Protein AF-0000000079722468 (afdb_homodimer)

Radius of gyration: 19.62 Å; Cα contacts (8 Å, |Δi|>4): 870; chains: 2; bounding box: 53×54×40 Å

Secondary structure (DSSP, 8-state):
----PPEEE--TTEEEEEETT-EEEEEESSSEEEEEEETTTTEEEEEEESBSS-SSSSHHHH-GGGBHHHHHHHHHHHHHHHT--TTS-EEEEEE---TTTTSS-HHHHTHHHHHHHHHHHHHHHHT--EEEEEE-SS--EEEEEETTT--EEEEETTEEEEE----/----PPEEE--TTEEEEEETT-EEEEEESSSEEEEEEETTTTEEEEEEESBSS-SSSSHHHH-GGGBHHHHHHHHHHHHHHHT--TTS-EEEEEE---TTTTSS-HHHHTHHHHHHHHHHHHHHHHT--EEEEEE-SS--EEEEEETTT--EEEEETTEEEEE----

Organism: NCBI:txid2484901

Nearest PDB structures (foldseek):
  2f9z-assembly2_D  TM=9.106E-01  e=3.507E-16  Thermotoga maritima MSB8
  6swy-assembly1_1  TM=5.172E-01  e=5.060E-01  Saccharomyces cerevisiae S288C
  8uxf-assembly1_A  TM=5.011E-01  e=2.183E+00  Homo sapiens
  7u9x-assembly1_A  TM=4.996E-01  e=2.960E+00  Homo sapiens
  7u9t-assembly1_D  TM=5.344E-01  e=2.785E+00  Homo sapiens

Structure (mmCIF, N/CA/C/O backbone):
data_AF-0000000079722468-model_v1
#
loop_
_entity.id
_entity.type
_entity.pdbx_description
1 polymer 'Probable chemoreceptor glutamine deamidase CheD'
#
loop_
_atom_site.group_PDB
_atom_site.id
_atom_site.type_symbol
_atom_site.label_atom_id
_atom_site.label_alt_id
_atom_site.label_comp_id
_atom_site.label_asym_id
_atom_site.label_entity_id
_atom_site.label_seq_id
_atom_site.pdbx_PDB_ins_code
_atom_site.Cartn_x
_atom_site.Cartn_y
_atom_site.Cartn_z
_atom_site.occupancy
_atom_site.B_iso_or_equiv
_atom_site.auth_seq_id
_atom_site.auth_comp_id
_atom_site.auth_asym_id
_atom_site.auth_atom_id
_atom_site.pdbx_PDB_model_num
ATOM 1 N N . MET A 1 1 ? -30.031 6.25 14.195 1 36.34 1 MET A N 1
ATOM 2 C CA . MET A 1 1 ? -29.656 5.633 12.93 1 36.34 1 MET A CA 1
ATOM 3 C C . MET A 1 1 ? -28.203 5.148 12.969 1 36.34 1 MET A C 1
ATOM 5 O O . MET A 1 1 ? -27.297 5.914 13.289 1 36.34 1 MET A O 1
ATOM 9 N N . LEU A 1 2 ? -27.922 3.934 13.172 1 43.69 2 LEU A N 1
ATOM 10 C CA . LEU A 1 2 ? -26.609 3.355 13.391 1 43.69 2 LEU A CA 1
ATOM 11 C C . LEU A 1 2 ? -25.641 3.791 12.297 1 43.69 2 LEU A C 1
ATOM 13 O O . LEU A 1 2 ? -25.844 3.498 11.117 1 43.69 2 LEU A O 1
ATOM 17 N N . VAL A 1 3 ? -25.188 4.977 12.352 1 54.69 3 VAL A N 1
ATOM 18 C CA . VAL A 1 3 ? -24.344 5.582 11.32 1 54.69 3 VAL A CA 1
ATOM 19 C C . VAL A 1 3 ? -23.281 4.59 10.875 1 54.69 3 VAL A C 1
ATOM 21 O O . VAL A 1 3 ? -22.547 4.047 11.703 1 54.69 3 VAL A O 1
ATOM 24 N N . LYS A 1 4 ? -23.438 3.984 9.727 1 70.25 4 LYS A N 1
ATOM 25 C CA . LYS A 1 4 ? -22.547 2.973 9.156 1 70.25 4 LYS A CA 1
ATOM 26 C C . LYS A 1 4 ? -21.172 3.553 8.844 1 70.25 4 LYS A C 1
ATOM 28 O O . LYS A 1 4 ? -21.062 4.633 8.258 1 70.25 4 LYS A O 1
ATOM 33 N N . SER A 1 5 ? -20.188 3.102 9.555 1 83.19 5 SER A N 1
ATOM 34 C CA . SER A 1 5 ? -18.797 3.471 9.297 1 83.19 5 SER A CA 1
ATOM 35 C C . SER A 1 5 ? -18.391 3.152 7.859 1 83.19 5 SER A C 1
ATOM 37 O O . SER A 1 5 ? -18.766 2.104 7.324 1 83.19 5 SER A O 1
ATOM 39 N N . LYS A 1 6 ? -17.891 4.184 7.156 1 90.25 6 LYS A N 1
ATOM 40 C CA . LYS A 1 6 ? -17.375 4.043 5.797 1 90.25 6 LYS A CA 1
ATOM 41 C C . LYS A 1 6 ? -15.852 3.967 5.793 1 90.25 6 LYS A C 1
ATOM 43 O O . LYS A 1 6 ? -15.18 4.805 6.402 1 90.25 6 LYS A O 1
ATOM 48 N N . ILE A 1 7 ? -15.336 2.9 5.176 1 90.25 7 ILE A N 1
ATOM 49 C CA . ILE A 1 7 ? -13.891 2.785 5.047 1 90.25 7 ILE A CA 1
ATOM 50 C C . ILE A 1 7 ? -13.43 3.5 3.777 1 90.25 7 ILE A C 1
ATOM 52 O O . ILE A 1 7 ? -13.914 3.209 2.684 1 90.25 7 ILE A O 1
ATOM 56 N N . ILE A 1 8 ? -12.562 4.43 3.939 1 92.62 8 ILE A N 1
ATOM 57 C CA . ILE A 1 8 ? -11.961 5.191 2.85 1 92.62 8 ILE A CA 1
ATOM 58 C C . ILE A 1 8 ? -10.492 4.809 2.701 1 92.62 8 ILE A C 1
ATOM 60 O O . ILE A 1 8 ? -9.68 5.102 3.576 1 92.62 8 ILE A O 1
ATOM 64 N N . ASN A 1 9 ? -10.148 4.234 1.582 1 90 9 ASN A N 1
ATOM 65 C CA . ASN A 1 9 ? -8.766 3.859 1.331 1 90 9 ASN A CA 1
ATOM 66 C C . ASN A 1 9 ? -7.973 5.016 0.722 1 90 9 ASN A C 1
ATOM 68 O O . ASN A 1 9 ? -8.438 5.656 -0.225 1 90 9 ASN A O 1
ATOM 72 N N . VAL A 1 10 ? -6.898 5.23 1.301 1 94.12 10 VAL A N 1
ATOM 73 C CA . VAL A 1 10 ? -5.996 6.254 0.792 1 94.12 10 VAL A CA 1
ATOM 74 C C . VAL A 1 10 ? -4.832 5.598 0.052 1 94.12 10 VAL A C 1
ATOM 76 O O . VAL A 1 10 ? -3.955 4.992 0.673 1 94.12 10 VAL A O 1
ATOM 79 N N . GLY A 1 11 ? -4.797 5.801 -1.26 1 90.62 11 GLY A N 1
ATOM 80 C CA . GLY A 1 11 ? -3.76 5.188 -2.072 1 90.62 11 GLY A CA 1
ATOM 81 C C . GLY A 1 11 ? -2.471 5.988 -2.092 1 90.62 11 GLY A C 1
ATOM 82 O O . GLY A 1 11 ? -2.375 7.039 -1.453 1 90.62 11 GLY A O 1
ATOM 83 N N . ILE A 1 12 ? -1.552 5.43 -2.799 1 91.12 12 ILE A N 1
ATOM 84 C CA . ILE A 1 12 ? -0.276 6.113 -2.969 1 91.12 12 ILE A CA 1
ATOM 85 C C . ILE A 1 12 ? -0.496 7.445 -3.688 1 91.12 12 ILE A C 1
ATOM 87 O O . ILE A 1 12 ? -1.266 7.52 -4.648 1 91.12 12 ILE A O 1
ATOM 91 N N . ALA A 1 13 ? 0.177 8.469 -3.193 1 93.25 13 ALA A N 1
ATOM 92 C CA . ALA A 1 13 ? 0.07 9.797 -3.803 1 93.25 13 ALA A CA 1
ATOM 93 C C . ALA A 1 13 ? -1.367 10.305 -3.756 1 93.25 13 ALA A C 1
ATOM 95 O O . ALA A 1 13 ? -1.888 10.805 -4.754 1 93.25 13 ALA A O 1
ATOM 96 N N . ASP A 1 14 ? -1.952 10.164 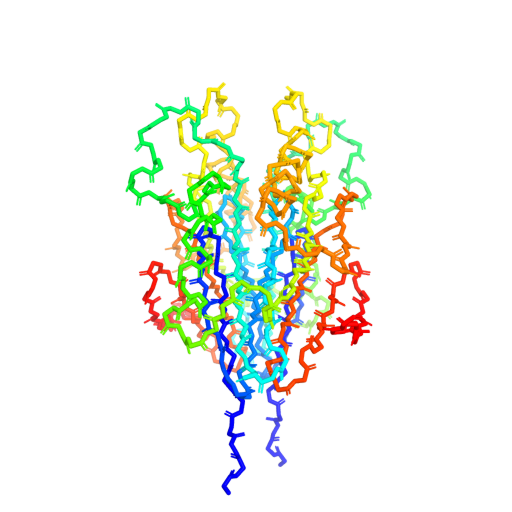-2.58 1 94.56 14 ASP A N 1
ATOM 97 C CA . ASP A 1 14 ? -3.365 10.484 -2.404 1 94.56 14 ASP A CA 1
ATOM 98 C C . ASP A 1 14 ? -3.609 11.172 -1.06 1 94.56 14 ASP A C 1
ATOM 100 O O . ASP A 1 14 ? -2.805 11.039 -0.135 1 94.56 14 ASP A O 1
ATOM 104 N N . ILE A 1 15 ? -4.605 11.984 -1.022 1 97.81 15 ILE A N 1
ATOM 105 C CA . ILE A 1 15 ? -5.102 12.578 0.213 1 97.81 15 ILE A CA 1
ATOM 106 C C . ILE A 1 15 ? -6.609 12.375 0.317 1 97.81 15 ILE A C 1
ATOM 108 O O . ILE A 1 15 ? -7.344 12.617 -0.646 1 97.81 15 ILE A O 1
ATOM 112 N N . LYS A 1 16 ? -7.027 11.93 1.498 1 97.56 16 LYS A N 1
ATOM 113 C CA . LYS A 1 16 ? -8.461 11.828 1.743 1 97.56 16 LYS A CA 1
ATOM 114 C C . LYS A 1 16 ? -8.836 12.43 3.098 1 97.56 16 LYS A C 1
ATOM 116 O O . LYS A 1 16 ? -8.047 12.375 4.043 1 97.56 16 LYS A O 1
ATOM 121 N N . VAL A 1 17 ? -10.047 12.93 3.084 1 98.56 17 VAL A N 1
ATOM 122 C CA . VAL A 1 17 ? -10.617 13.492 4.309 1 98.56 17 VAL A CA 1
ATOM 123 C C . VAL A 1 17 ? -11.789 12.625 4.773 1 98.56 17 VAL A C 1
ATOM 125 O O . VAL A 1 17 ? -12.531 12.086 3.951 1 98.56 17 VAL A O 1
ATOM 128 N N . GLY A 1 18 ? -11.852 12.438 6.094 1 98.25 18 GLY A N 1
ATOM 129 C CA . GLY A 1 18 ? -12.977 11.75 6.711 1 98.25 18 GLY A CA 1
ATOM 130 C C . GLY A 1 18 ? -13.602 12.539 7.848 1 98.25 18 GLY A C 1
ATOM 131 O O . GLY A 1 18 ? -12.977 13.453 8.391 1 98.25 18 GLY A O 1
ATOM 132 N N . LYS A 1 19 ? -14.867 12.172 8.148 1 97.25 19 LYS A N 1
ATOM 133 C CA . LYS A 1 19 ? -15.602 12.844 9.211 1 97.25 19 LYS A CA 1
ATOM 134 C C . LYS A 1 19 ? -16.531 11.875 9.945 1 97.25 19 LYS A C 1
ATOM 136 O O . LYS A 1 19 ? -16.891 10.828 9.406 1 97.25 19 LYS A O 1
ATOM 141 N N . GLY A 1 20 ? -16.844 12.242 11.086 1 95.56 20 GLY A N 1
ATOM 142 C CA . GLY A 1 20 ? -17.828 11.469 11.836 1 95.56 20 GLY A CA 1
ATOM 143 C C . GLY A 1 20 ? -17.359 10.07 12.172 1 95.56 20 GLY A C 1
ATOM 144 O O . GLY A 1 20 ? -16.469 9.898 13.008 1 95.56 20 GLY A O 1
ATOM 145 N N . THR A 1 21 ? -17.922 9.094 11.469 1 96.69 21 THR A N 1
ATOM 146 C CA . THR A 1 21 ? -17.609 7.715 11.82 1 96.69 21 THR A CA 1
ATOM 147 C C . THR A 1 21 ? -16.797 7.047 10.719 1 96.69 21 THR A C 1
ATOM 149 O O . THR A 1 21 ? -16.656 5.82 10.695 1 96.69 21 THR A O 1
ATOM 152 N N . ASP A 1 22 ? -16.172 7.871 9.875 1 97.69 22 ASP A N 1
ATOM 153 C CA . ASP A 1 22 ? -15.367 7.332 8.773 1 97.69 22 ASP A CA 1
ATOM 154 C C . ASP A 1 22 ? -14.086 6.68 9.297 1 97.69 22 ASP A C 1
ATOM 156 O O . ASP A 1 22 ? -13.633 6.992 10.398 1 97.69 22 ASP A O 1
ATOM 160 N N . ILE A 1 23 ? -13.602 5.742 8.547 1 97.12 23 ILE A N 1
ATOM 161 C CA . ILE A 1 23 ? -12.297 5.129 8.773 1 97.12 23 ILE A CA 1
ATOM 162 C C . ILE A 1 23 ? -11.406 5.348 7.562 1 97.12 23 ILE A C 1
ATOM 164 O O . ILE A 1 23 ? -11.734 4.918 6.453 1 97.12 23 ILE A O 1
ATOM 168 N N . LEU A 1 24 ? -10.312 6.09 7.723 1 97.38 24 LEU A N 1
ATOM 169 C CA . LEU A 1 24 ? -9.32 6.266 6.664 1 97.38 24 LEU A CA 1
ATOM 170 C C . LEU A 1 24 ? -8.172 5.27 6.828 1 97.38 24 LEU A C 1
ATOM 172 O O . LEU A 1 24 ? -7.602 5.148 7.914 1 97.38 24 LEU A O 1
ATOM 176 N N . ARG A 1 25 ? -7.836 4.605 5.73 1 95.06 25 ARG A N 1
ATOM 177 C CA . ARG A 1 25 ? -6.84 3.545 5.828 1 95.06 25 ARG A CA 1
ATOM 178 C C . ARG A 1 25 ? -5.801 3.664 4.715 1 95.06 25 ARG A C 1
ATOM 180 O O . ARG A 1 25 ? -6.145 3.969 3.572 1 95.06 25 ARG A O 1
ATOM 187 N N . THR A 1 26 ? -4.516 3.387 5.043 1 94.75 26 THR A N 1
ATOM 188 C CA . THR A 1 26 ? -3.451 3.324 4.047 1 94.75 26 THR A CA 1
ATOM 189 C C . THR A 1 26 ? -2.385 2.312 4.457 1 94.75 26 THR A C 1
ATOM 191 O O . THR A 1 26 ? -2.238 2 5.641 1 94.75 26 THR A O 1
ATOM 194 N N . THR A 1 27 ? -1.728 1.792 3.473 1 92.19 27 THR A N 1
ATOM 195 C CA . THR A 1 27 ? -0.62 0.867 3.682 1 92.19 27 THR A CA 1
ATOM 196 C C . THR A 1 27 ? 0.699 1.492 3.236 1 92.19 27 THR A C 1
ATOM 198 O O . THR A 1 27 ? 0.787 2.057 2.145 1 92.19 27 THR A O 1
ATOM 201 N N . LEU A 1 28 ? 1.672 1.281 4.133 1 93.56 28 LEU A N 1
ATOM 202 C CA . LEU A 1 28 ? 2.926 2 3.945 1 93.56 28 LEU A CA 1
ATOM 203 C C . LEU A 1 28 ? 4.113 1.044 3.986 1 93.56 28 LEU A C 1
ATOM 205 O O . LEU A 1 28 ? 4.125 0.098 4.777 1 93.56 28 LEU A O 1
ATOM 209 N N . GLY A 1 29 ? 5.117 1.336 3.129 1 90.75 29 GLY A N 1
ATOM 210 C CA . GLY A 1 29 ? 6.488 0.859 3.219 1 90.75 29 GLY A CA 1
ATOM 211 C C . GLY A 1 29 ? 7.492 1.971 3.461 1 90.75 29 GLY A C 1
ATOM 212 O O . GLY A 1 29 ? 7.473 2.613 4.512 1 90.75 29 GLY A O 1
ATOM 213 N N . SER A 1 30 ? 8.203 2.334 2.361 1 89.19 30 SER A N 1
ATOM 214 C CA . SER A 1 30 ? 9.148 3.439 2.449 1 89.19 30 SER A CA 1
ATOM 215 C C . SER A 1 30 ? 8.438 4.785 2.369 1 89.19 30 SER A C 1
ATOM 217 O O . SER A 1 30 ? 9.008 5.82 2.715 1 89.19 30 SER A O 1
ATOM 219 N N . CYS A 1 31 ? 7.246 4.758 1.948 1 93.56 31 CYS A N 1
ATOM 220 C CA . CYS A 1 31 ? 6.43 5.969 1.896 1 93.56 31 CYS A CA 1
ATOM 221 C C . CYS A 1 31 ? 6.008 6.402 3.295 1 93.56 31 CYS A C 1
ATOM 223 O O . CYS A 1 31 ? 6.219 5.672 4.266 1 93.56 31 CYS A O 1
ATOM 225 N N . ILE A 1 32 ? 5.43 7.621 3.355 1 97.62 32 ILE A N 1
ATOM 226 C CA . ILE A 1 32 ? 5.004 8.148 4.645 1 97.62 32 ILE A CA 1
ATOM 227 C C . ILE A 1 32 ? 3.504 8.438 4.613 1 97.62 32 ILE A C 1
ATOM 229 O O . ILE A 1 32 ? 2.996 9.008 3.645 1 97.62 32 ILE A O 1
ATOM 233 N N . GLY A 1 33 ? 2.814 8.031 5.676 1 98.31 33 GLY A N 1
ATOM 234 C CA . GLY A 1 33 ? 1.448 8.438 5.957 1 98.31 33 GLY A CA 1
ATOM 235 C C . GLY A 1 33 ? 1.356 9.516 7.02 1 98.31 33 GLY A C 1
ATOM 236 O O . GLY A 1 33 ? 1.854 9.344 8.133 1 98.31 33 GLY A O 1
ATOM 237 N N . ILE A 1 34 ? 0.776 10.633 6.637 1 98.81 34 ILE A N 1
ATOM 238 C CA . ILE A 1 34 ? 0.552 11.742 7.559 1 98.81 34 ILE A CA 1
ATOM 239 C C . ILE A 1 34 ? -0.925 11.805 7.938 1 98.81 34 ILE A C 1
ATOM 241 O O . ILE A 1 34 ? -1.795 11.867 7.062 1 98.81 34 ILE A O 1
ATOM 245 N N . VAL A 1 35 ? -1.174 11.797 9.234 1 98.75 35 VAL A N 1
ATOM 246 C CA . VAL A 1 35 ? -2.543 11.828 9.734 1 98.75 35 VAL A CA 1
ATOM 247 C C . VAL A 1 35 ? -2.793 13.125 10.492 1 98.75 35 VAL A C 1
ATOM 249 O O . VAL A 1 35 ? -2.111 13.414 11.484 1 98.75 35 VAL A O 1
ATOM 252 N N . LEU A 1 36 ? -3.676 13.891 10.016 1 98.75 36 LEU A N 1
ATOM 253 C CA . LEU A 1 36 ? -4.191 15.016 10.797 1 98.75 36 LEU A CA 1
ATOM 254 C C . LEU A 1 36 ? -5.559 14.68 11.391 1 98.75 36 LEU A C 1
ATOM 256 O O . LEU A 1 36 ? -6.383 14.039 10.734 1 98.75 36 LEU A O 1
ATOM 260 N N . TYR A 1 37 ? -5.777 15.125 12.672 1 98.69 37 TYR A N 1
ATOM 261 C CA . TYR A 1 37 ? -7.055 14.82 13.297 1 98.69 37 TYR A CA 1
ATOM 262 C C . TYR A 1 37 ? -7.488 15.945 14.227 1 98.69 37 TYR A C 1
ATOM 264 O O . TYR A 1 37 ? -6.715 16.391 15.078 1 98.69 37 TYR A O 1
ATOM 272 N N . ASP A 1 38 ? -8.664 16.438 13.977 1 98.31 38 ASP A N 1
ATOM 273 C CA . ASP A 1 38 ? -9.375 17.391 14.82 1 98.31 38 ASP A CA 1
ATOM 274 C C . ASP A 1 38 ? -10.398 16.703 15.711 1 98.31 38 ASP A C 1
ATOM 276 O O . ASP A 1 38 ? -11.469 16.297 15.242 1 98.31 38 ASP A O 1
ATOM 280 N N . PRO A 1 39 ? -10.117 16.562 16.984 1 97.19 39 PRO A N 1
ATOM 281 C CA . PRO A 1 39 ? -11 15.781 17.844 1 97.19 39 PRO A CA 1
ATOM 282 C C . PRO A 1 39 ? -12.336 16.469 18.094 1 97.19 39 PRO A C 1
ATOM 284 O O . PRO A 1 39 ? -13.336 15.797 18.391 1 97.19 39 PRO A O 1
ATOM 287 N N . GLU A 1 40 ? -12.352 17.734 18.062 1 96.69 40 GLU A N 1
ATOM 288 C CA . GLU A 1 40 ? -13.594 18.453 18.344 1 96.69 40 GLU A CA 1
ATOM 289 C C . GLU A 1 40 ? -14.602 18.297 17.219 1 96.69 40 GLU A C 1
ATOM 291 O O . GLU A 1 40 ? -15.781 18.016 17.469 1 96.69 40 GLU A O 1
ATOM 296 N N . GLN A 1 41 ? -14.156 18.375 16.016 1 97.25 41 GLN A N 1
ATOM 297 C CA . GLN A 1 41 ? -15.055 18.297 14.867 1 97.25 41 GLN A CA 1
ATOM 298 C C . GLN A 1 41 ? -15.109 16.891 14.305 1 97.25 41 GLN A C 1
ATOM 300 O O . GLN A 1 41 ? -15.898 16.594 13.406 1 97.25 41 GLN A O 1
ATOM 305 N N . LYS A 1 42 ? -14.273 16.078 14.812 1 97.56 42 LYS A N 1
ATOM 306 C CA . LYS A 1 42 ? -14.172 14.703 14.344 1 97.56 42 LYS A CA 1
ATOM 307 C C . LYS A 1 42 ? -13.883 14.648 12.844 1 97.56 42 LYS A C 1
ATOM 309 O O . LYS A 1 42 ? -14.531 13.914 12.102 1 97.56 42 LYS A O 1
ATOM 314 N N . ILE A 1 43 ? -12.922 15.5 12.469 1 98.25 43 ILE A N 1
ATOM 315 C CA . ILE A 1 43 ? -12.43 15.555 11.094 1 98.25 43 ILE A CA 1
ATOM 316 C C . ILE A 1 43 ? -10.992 15.039 11.039 1 98.25 43 ILE A C 1
ATOM 318 O O . ILE A 1 43 ? -10.156 15.414 11.867 1 98.25 43 ILE A O 1
ATOM 322 N N . GLY A 1 44 ? -10.734 14.133 10.156 1 98.44 44 GLY A N 1
ATOM 323 C CA . GLY A 1 44 ? -9.391 13.617 9.945 1 98.44 44 GLY A CA 1
ATOM 324 C C . GLY A 1 44 ? -9.008 13.531 8.484 1 98.44 44 GLY A C 1
ATOM 325 O O . GLY A 1 44 ? -9.875 13.492 7.605 1 98.44 44 GLY A O 1
ATOM 326 N N . ALA A 1 45 ? -7.742 13.508 8.227 1 98.81 45 ALA A N 1
ATOM 327 C CA . ALA A 1 45 ? -7.207 13.344 6.875 1 98.81 45 ALA A CA 1
ATOM 328 C C . ALA A 1 45 ? -5.91 12.539 6.887 1 98.81 45 ALA A C 1
ATOM 330 O O . ALA A 1 45 ? -5.145 12.602 7.852 1 98.81 45 ALA A O 1
ATOM 331 N N . ILE A 1 46 ? -5.762 11.781 5.852 1 98.69 46 ILE A N 1
ATOM 332 C CA . ILE A 1 46 ? -4.504 11.07 5.648 1 98.69 46 ILE A CA 1
ATOM 333 C C . ILE A 1 46 ? -3.9 11.469 4.305 1 98.69 46 ILE A C 1
ATOM 335 O O . ILE A 1 46 ? -4.609 11.562 3.301 1 98.69 46 ILE A O 1
ATOM 339 N N . SER A 1 47 ? -2.635 11.789 4.34 1 98.75 47 SER A N 1
ATOM 340 C CA . SER A 1 47 ? -1.826 11.938 3.135 1 98.75 47 SER A CA 1
ATOM 341 C C . SER A 1 47 ? -0.798 10.82 3.014 1 98.75 47 SER A C 1
ATOM 343 O O . SER A 1 47 ? -0.126 10.477 3.99 1 98.75 47 SER A O 1
ATOM 345 N N . HIS A 1 48 ? -0.751 10.234 1.84 1 97.38 48 HIS A N 1
ATOM 346 C CA . HIS A 1 48 ? 0.268 9.234 1.522 1 97.38 48 HIS A CA 1
ATOM 347 C C . HIS A 1 48 ? 1.287 9.789 0.532 1 97.38 48 HIS A C 1
ATOM 349 O O . HIS A 1 48 ? 1.042 9.805 -0.676 1 97.38 48 HIS A O 1
ATOM 355 N N . ILE A 1 49 ? 2.463 10.156 1.024 1 96.69 49 ILE A N 1
ATOM 356 C CA . ILE A 1 49 ? 3.457 10.742 0.136 1 96.69 49 ILE A CA 1
ATOM 357 C C . ILE A 1 49 ? 4.535 9.711 -0.189 1 96.69 49 ILE A C 1
ATOM 359 O O . ILE A 1 49 ? 4.828 8.836 0.624 1 96.69 49 ILE A O 1
ATOM 363 N N . MET A 1 50 ? 5.121 9.891 -1.335 1 92.25 50 MET A N 1
ATOM 364 C CA . MET A 1 50 ? 6.121 8.938 -1.812 1 92.25 50 MET A CA 1
ATOM 365 C C . MET A 1 50 ? 7.523 9.523 -1.698 1 92.25 50 MET A C 1
ATOM 367 O O . MET A 1 50 ? 8.461 8.828 -1.295 1 92.25 50 MET A O 1
ATOM 371 N N . LEU A 1 51 ? 7.598 10.812 -2.043 1 92.38 51 LEU A N 1
ATOM 372 C CA . LEU A 1 51 ? 8.898 11.477 -2.035 1 92.38 51 LEU A CA 1
ATOM 373 C C . LEU A 1 51 ? 8.797 12.852 -1.38 1 92.38 51 LEU A C 1
ATOM 375 O O . LEU A 1 51 ? 7.746 13.492 -1.436 1 92.38 51 LEU A O 1
ATOM 379 N N . ALA A 1 52 ? 9.953 13.266 -0.895 1 94.12 52 ALA A N 1
ATOM 380 C CA . ALA A 1 52 ? 9.992 14.578 -0.261 1 94.12 52 ALA A CA 1
ATOM 381 C C . ALA A 1 52 ? 9.773 15.688 -1.285 1 94.12 52 ALA A C 1
ATOM 383 O O . ALA A 1 52 ? 8.898 16.531 -1.113 1 94.12 52 ALA A O 1
ATOM 384 N N . LYS A 1 53 ? 10.602 15.555 -2.334 1 92.19 53 LYS A N 1
ATOM 385 C CA . LYS A 1 53 ? 10.578 16.578 -3.373 1 92.19 53 LYS A CA 1
ATOM 386 C C . LYS A 1 53 ? 10.594 15.953 -4.766 1 92.19 53 LYS A C 1
ATOM 388 O O . LYS A 1 53 ? 11.109 14.852 -4.945 1 92.19 53 LYS A O 1
ATOM 393 N N . ASP A 1 54 ? 9.961 16.734 -5.672 1 88.94 54 ASP A N 1
ATOM 394 C CA . ASP A 1 54 ? 10.055 16.359 -7.082 1 88.94 54 ASP A CA 1
ATOM 395 C C . ASP A 1 54 ? 11.438 16.688 -7.645 1 88.94 54 ASP A C 1
ATOM 397 O O . ASP A 1 54 ? 11.773 17.859 -7.832 1 88.94 54 ASP A O 1
ATOM 401 N N . PRO A 1 55 ? 12.141 15.672 -7.977 1 83.31 55 PRO A N 1
ATOM 402 C CA . PRO A 1 55 ? 13.492 15.969 -8.469 1 83.31 55 PRO A CA 1
ATOM 403 C C . PRO A 1 55 ? 13.484 16.688 -9.82 1 83.31 55 PRO A C 1
ATOM 405 O O . PRO A 1 55 ? 14.445 17.359 -10.164 1 83.31 55 PRO A O 1
ATOM 408 N N . THR A 1 56 ? 12.453 16.531 -10.578 1 82.69 56 THR A N 1
ATOM 409 C CA . THR A 1 56 ? 12.383 17.125 -11.914 1 82.69 56 THR A CA 1
ATOM 410 C C . THR A 1 56 ? 11.734 18.5 -11.867 1 82.69 56 THR A C 1
ATOM 412 O O . THR A 1 56 ? 11.898 19.297 -12.789 1 82.69 56 THR A O 1
ATOM 415 N N . GLY A 1 57 ? 10.969 18.688 -10.906 1 83.75 57 GLY A N 1
ATOM 416 C CA . GLY A 1 57 ? 10.203 19.922 -10.789 1 83.75 57 GLY A CA 1
ATOM 417 C C . GLY A 1 57 ? 8.992 19.953 -11.711 1 83.75 57 GLY A C 1
ATOM 418 O O . GLY A 1 57 ? 8.234 20.922 -11.711 1 83.75 57 GLY A O 1
ATOM 419 N N . LYS A 1 58 ? 8.797 18.984 -12.484 1 84.69 58 LYS A N 1
ATOM 420 C CA . LYS A 1 58 ? 7.719 18.953 -13.461 1 84.69 58 LYS A CA 1
ATOM 421 C C . LYS A 1 58 ? 6.625 17.984 -13.055 1 84.69 58 LYS A C 1
ATOM 423 O O . LYS A 1 58 ? 5.438 18.25 -13.25 1 84.69 58 LYS A O 1
ATOM 428 N N . ASP A 1 59 ? 6.922 16.922 -12.375 1 84.12 59 ASP A N 1
ATOM 429 C CA . ASP A 1 59 ? 5.98 15.867 -12.031 1 84.12 59 ASP A CA 1
ATOM 430 C C . ASP A 1 59 ? 5.004 16.328 -10.953 1 84.12 59 ASP A C 1
ATOM 432 O O . ASP A 1 59 ? 3.855 15.883 -10.914 1 84.12 59 ASP A O 1
ATOM 436 N N . SER A 1 60 ? 5.441 17.266 -10.133 1 88.62 60 SER A N 1
ATOM 437 C CA . SER A 1 60 ? 4.621 17.703 -9.008 1 88.62 60 SER A CA 1
ATOM 438 C C . SER A 1 60 ? 3.414 18.5 -9.492 1 88.62 60 SER A C 1
ATOM 440 O O . SER A 1 60 ? 2.416 18.625 -8.773 1 88.62 60 SER A O 1
ATOM 442 N N . GLN A 1 61 ? 3.457 19.047 -10.688 1 88.81 61 GLN A N 1
ATOM 443 C CA . GLN A 1 61 ? 2.318 19.766 -11.25 1 88.81 61 GLN A CA 1
ATOM 444 C C . GLN A 1 61 ? 1.182 18.812 -11.594 1 88.81 61 GLN A C 1
ATOM 446 O O . GLN A 1 61 ? 0.008 19.125 -11.398 1 88.81 61 GLN A O 1
ATOM 451 N N . LYS A 1 62 ? 1.6 17.672 -12.047 1 87 62 LYS A N 1
ATOM 452 C CA . LYS A 1 62 ? 0.611 16.672 -12.445 1 87 62 LYS A CA 1
ATOM 453 C C . LYS A 1 62 ? 0.216 15.781 -11.266 1 87 62 LYS A C 1
ATOM 455 O O . LYS A 1 62 ? -0.916 15.297 -11.203 1 87 62 LYS A O 1
ATOM 460 N N . SER A 1 63 ? 1.128 15.648 -10.312 1 90.31 63 SER A N 1
ATOM 461 C CA . SER A 1 63 ? 0.923 14.758 -9.172 1 90.31 63 SER A CA 1
ATOM 462 C C . SER A 1 63 ? 1.345 15.422 -7.867 1 90.31 63 SER A C 1
ATOM 464 O O . SER A 1 63 ? 2.248 14.938 -7.184 1 90.31 63 SER A O 1
ATOM 466 N N . PRO A 1 64 ? 0.602 16.406 -7.5 1 93.75 64 PRO A N 1
ATOM 467 C CA . PRO A 1 64 ? 1.034 17.188 -6.332 1 93.75 64 PRO A CA 1
ATOM 468 C C . PRO A 1 64 ? 0.972 16.375 -5.035 1 93.75 64 PRO A C 1
ATOM 470 O O . PRO A 1 64 ? 1.695 16.672 -4.082 1 93.75 64 PRO A O 1
ATOM 473 N N . HIS A 1 65 ? 0.183 15.352 -4.918 1 96.19 65 HIS A N 1
ATOM 474 C CA . HIS A 1 65 ? 0.006 14.609 -3.676 1 96.19 65 HIS A CA 1
ATOM 475 C C . HIS A 1 65 ? 1.114 13.578 -3.488 1 96.19 65 HIS A C 1
ATOM 477 O O . HIS A 1 65 ? 1.211 12.945 -2.432 1 96.19 65 HIS A O 1
ATOM 483 N N . LYS A 1 66 ? 1.952 13.492 -4.492 1 94 66 LYS A N 1
ATOM 484 C CA . LYS A 1 66 ? 3.039 12.523 -4.496 1 94 66 LYS A CA 1
ATOM 485 C C . LYS A 1 66 ? 4.227 13.016 -3.676 1 94 66 LYS A C 1
ATOM 487 O O . LYS A 1 66 ? 4.984 12.219 -3.121 1 94 66 LYS A O 1
ATOM 492 N N . TYR A 1 67 ? 4.301 14.305 -3.574 1 95.12 67 TYR A N 1
ATOM 493 C CA . TYR A 1 67 ? 5.488 14.93 -3.002 1 95.12 67 TYR A CA 1
ATOM 494 C C . TYR A 1 67 ? 5.145 15.695 -1.732 1 95.12 67 TYR A C 1
ATOM 496 O O . TYR A 1 67 ? 4.18 16.469 -1.709 1 95.12 67 TYR A O 1
ATOM 504 N N . GLY A 1 68 ? 6.035 15.508 -0.717 1 97.44 68 GLY A N 1
ATOM 505 C CA . GLY A 1 68 ? 5.793 16.188 0.546 1 97.44 68 GLY A CA 1
ATOM 506 C C . GLY A 1 68 ? 5.676 17.688 0.404 1 97.44 68 GLY A C 1
ATOM 507 O O . GLY A 1 68 ? 4.762 18.297 0.964 1 97.44 68 GLY A O 1
ATOM 508 N N . GLU A 1 69 ? 6.438 18.234 -0.373 1 96.5 69 GLU A N 1
ATOM 509 C CA . GLU A 1 69 ? 6.48 19.688 -0.534 1 96.5 69 GLU A CA 1
ATOM 510 C C . GLU A 1 69 ? 5.145 20.234 -1.035 1 96.5 69 GLU A C 1
ATOM 512 O O . GLU A 1 69 ? 4.727 21.312 -0.641 1 96.5 69 GLU A O 1
ATOM 517 N N . THR A 1 70 ? 4.5 19.484 -1.85 1 97.31 70 THR A N 1
ATOM 518 C CA . THR A 1 70 ? 3.25 19.969 -2.426 1 97.31 70 THR A CA 1
ATOM 519 C C . THR A 1 70 ? 2.053 19.344 -1.727 1 97.31 70 THR A C 1
ATOM 521 O O . THR A 1 70 ? 0.975 19.938 -1.666 1 97.31 70 THR A O 1
ATOM 524 N N . ALA A 1 71 ? 2.207 18.219 -1.172 1 98.38 71 ALA A N 1
ATOM 525 C CA . ALA A 1 71 ? 1.099 17.484 -0.569 1 98.38 71 ALA A CA 1
ATOM 526 C C . ALA A 1 71 ? 0.723 18.078 0.787 1 98.38 71 ALA A C 1
ATOM 528 O O . ALA A 1 71 ? -0.458 18.156 1.135 1 98.38 71 ALA A O 1
ATOM 529 N N . LEU A 1 72 ? 1.69 18.484 1.489 1 98.69 72 LEU A N 1
ATOM 530 C CA . LEU A 1 72 ? 1.452 18.906 2.865 1 98.69 72 LEU A CA 1
ATOM 531 C C . LEU A 1 72 ? 0.612 20.188 2.904 1 98.69 72 LEU A C 1
ATOM 533 O O . LEU A 1 72 ? -0.363 20.266 3.654 1 98.69 72 LEU A O 1
ATOM 537 N N . PRO A 1 73 ? 0.951 21.219 2.088 1 98.5 73 PRO A N 1
ATOM 538 C CA . PRO A 1 73 ? 0.054 22.375 2.041 1 98.5 73 PRO A CA 1
ATOM 539 C C . PRO A 1 73 ? -1.37 22 1.634 1 98.5 73 PRO A C 1
ATOM 541 O O . PRO A 1 73 ? -2.334 22.531 2.188 1 98.5 73 PRO A O 1
ATOM 544 N N . GLU A 1 74 ? -1.511 21.078 0.712 1 98.5 74 GLU A N 1
ATOM 545 C CA . GLU A 1 74 ? -2.832 20.641 0.273 1 98.5 74 GLU A CA 1
ATOM 546 C C . GLU A 1 74 ? -3.578 19.922 1.394 1 98.5 74 GLU A C 1
ATOM 548 O O . GLU A 1 74 ? -4.789 20.078 1.542 1 98.5 74 GLU A O 1
ATOM 553 N N . LEU A 1 75 ? -2.885 19.172 2.141 1 98.69 75 LEU A N 1
ATOM 554 C CA . LEU A 1 75 ? -3.447 18.453 3.281 1 98.69 75 LEU A CA 1
ATOM 555 C C . LEU A 1 75 ? -4.082 19.422 4.27 1 98.69 75 LEU A C 1
ATOM 557 O O . LEU A 1 75 ? -5.227 19.234 4.691 1 98.69 75 LEU A O 1
ATOM 561 N N . ILE A 1 76 ? -3.379 20.469 4.559 1 98.62 76 ILE A N 1
ATOM 562 C CA . ILE A 1 76 ? -3.883 21.5 5.477 1 98.62 76 ILE A CA 1
ATOM 563 C C . ILE A 1 76 ? -5.102 22.188 4.859 1 98.62 76 ILE A C 1
ATOM 565 O O . ILE A 1 76 ? -6.109 22.391 5.539 1 98.62 76 ILE A O 1
ATOM 569 N N . LYS A 1 77 ? -4.961 22.469 3.619 1 98.56 77 LYS A N 1
ATOM 570 C CA . LYS A 1 77 ? -6.062 23.125 2.92 1 98.56 77 LYS A CA 1
ATOM 571 C C . LYS A 1 77 ? -7.328 22.281 2.967 1 98.56 77 LYS A C 1
ATOM 573 O O . LYS A 1 77 ? -8.422 22.797 3.203 1 98.56 77 LYS A O 1
ATOM 578 N N . MET A 1 78 ? -7.195 21.062 2.805 1 98.5 78 MET A N 1
ATOM 579 C CA . MET A 1 78 ? -8.344 20.156 2.795 1 98.5 78 MET A CA 1
ATOM 580 C C . MET A 1 78 ? -8.977 20.062 4.18 1 98.5 78 MET A C 1
ATOM 582 O O . MET A 1 78 ? -10.195 19.969 4.305 1 98.5 78 MET A O 1
ATOM 586 N N . MET A 1 79 ? -8.18 20.094 5.191 1 98.38 79 MET A N 1
ATOM 587 C CA . MET A 1 79 ? -8.703 20.156 6.551 1 98.38 79 MET A CA 1
ATOM 588 C C . MET A 1 79 ? -9.531 21.406 6.762 1 98.38 79 MET A C 1
ATOM 590 O O . MET A 1 79 ? -10.625 21.359 7.332 1 98.38 79 MET A O 1
ATOM 594 N N . GLN A 1 80 ? -8.977 22.469 6.27 1 98.25 80 GLN A N 1
ATOM 595 C CA . GLN A 1 80 ? -9.648 23.75 6.418 1 98.25 80 GLN A CA 1
ATOM 596 C C . GLN A 1 80 ? -10.969 23.766 5.652 1 98.25 80 GLN A C 1
ATOM 598 O O . GLN A 1 80 ? -11.992 24.234 6.172 1 98.25 80 GLN A O 1
ATOM 603 N N . GLU A 1 81 ? -10.953 23.234 4.48 1 98.44 81 GLU A N 1
ATOM 604 C CA . GLU A 1 81 ? -12.156 23.156 3.662 1 98.44 81 GLU A CA 1
ATOM 605 C C . GLU A 1 81 ? -13.219 22.281 4.312 1 98.44 81 GLU A C 1
ATOM 607 O O . GLU A 1 81 ? -14.414 22.5 4.125 1 98.44 81 GLU A O 1
ATOM 612 N N . ALA A 1 82 ? -12.781 21.391 5.148 1 98.12 82 ALA A N 1
ATOM 613 C CA . ALA A 1 82 ? -13.695 20.469 5.82 1 98.12 82 ALA A CA 1
ATOM 614 C C . ALA A 1 82 ? -14.266 21.094 7.09 1 98.12 82 ALA A C 1
ATOM 616 O O . ALA A 1 82 ? -15.211 20.562 7.684 1 98.12 82 ALA A O 1
ATOM 617 N N . GLY A 1 83 ? -13.648 22.172 7.562 1 97.88 83 GLY A N 1
ATOM 618 C CA . GLY A 1 83 ? -14.227 22.906 8.68 1 97.88 83 GLY A CA 1
ATOM 619 C C . GLY A 1 83 ? -13.289 23.016 9.867 1 97.88 83 GLY A C 1
ATOM 620 O O . GLY A 1 83 ? -13.695 23.453 10.945 1 97.88 83 GLY A O 1
ATOM 621 N N . SER A 1 84 ? -12.062 22.578 9.688 1 97.81 84 SER A N 1
ATOM 622 C CA . SER A 1 84 ? -11.078 22.703 10.766 1 97.81 84 SER A CA 1
ATOM 623 C C . SER A 1 84 ? -10.078 23.812 10.477 1 97.81 84 SER A C 1
ATOM 625 O O . SER A 1 84 ? -10.203 24.531 9.484 1 97.81 84 SER A O 1
ATOM 627 N N . SER A 1 85 ? -9.195 24.031 11.477 1 96.94 85 SER A N 1
ATOM 628 C CA . SER A 1 85 ? -8.172 25.047 11.328 1 96.94 85 SER A CA 1
ATOM 629 C C . SER A 1 85 ? -6.918 24.703 12.117 1 96.94 85 SER A C 1
ATOM 631 O O . SER A 1 85 ? -6.969 23.891 13.047 1 96.94 85 SER A O 1
ATOM 633 N N . ILE A 1 86 ? -5.84 25.25 11.586 1 96.25 86 ILE A N 1
ATOM 634 C CA . ILE A 1 86 ? -4.598 25.062 12.328 1 96.25 86 ILE A CA 1
ATOM 635 C C . ILE A 1 86 ? -4.805 25.438 13.789 1 96.25 86 ILE A C 1
ATOM 637 O O . ILE A 1 86 ? -5.434 26.453 14.094 1 96.25 86 ILE A O 1
ATOM 641 N N . GLY A 1 87 ? -4.34 24.656 14.648 1 96.81 87 GLY A N 1
ATOM 642 C CA . GLY A 1 87 ? -4.582 24.828 16.062 1 96.81 87 GLY A CA 1
ATOM 643 C C . GLY A 1 87 ? -5.641 23.891 16.609 1 96.81 87 GLY A C 1
ATOM 644 O O . GLY A 1 87 ? -5.723 23.688 17.828 1 96.81 87 GLY A O 1
ATOM 645 N N . GLN A 1 88 ? -6.445 23.344 15.727 1 97.25 88 GLN A N 1
ATOM 646 C CA . GLN A 1 88 ? -7.543 22.484 16.156 1 97.25 88 GLN A CA 1
ATOM 647 C C . GLN A 1 88 ? -7.223 21.016 15.906 1 97.25 88 GLN A C 1
ATOM 649 O O . GLN A 1 88 ? -7.973 20.125 16.328 1 97.25 88 GLN A O 1
ATOM 654 N N . PHE A 1 89 ? -6.188 20.781 15.164 1 97.56 89 PHE A N 1
ATOM 655 C CA . PHE A 1 89 ? -5.824 19.406 14.891 1 97.56 89 PHE A CA 1
ATOM 656 C C . PHE A 1 89 ? -4.34 19.172 15.148 1 97.56 89 PHE A C 1
ATOM 658 O O . PHE A 1 89 ? -3.572 20.125 15.289 1 97.56 89 PHE A O 1
ATOM 665 N N . ASN A 1 90 ? -3.998 17.906 15.32 1 98.06 90 ASN A N 1
ATOM 666 C CA . ASN A 1 90 ? -2.623 17.438 15.492 1 98.06 90 ASN A CA 1
ATOM 667 C C . ASN A 1 90 ? -2.229 16.438 14.422 1 98.06 90 ASN A C 1
ATOM 669 O O . ASN A 1 90 ? -3.053 16.047 13.586 1 98.06 90 ASN A O 1
ATOM 673 N N . CYS A 1 91 ? -0.932 16.109 14.484 1 98.5 91 CYS A N 1
ATOM 674 C CA . CYS A 1 91 ? -0.372 15.258 13.445 1 98.5 91 CYS A CA 1
ATOM 675 C C . CYS A 1 91 ? 0.155 13.953 14.031 1 98.5 91 CYS A C 1
ATOM 677 O O . CYS A 1 91 ? 0.689 13.938 15.148 1 98.5 91 CYS A O 1
ATOM 679 N N . ARG A 1 92 ? -0.075 12.844 13.359 1 98.62 92 ARG A N 1
ATOM 680 C CA . ARG A 1 92 ? 0.623 11.578 13.531 1 98.62 92 ARG A CA 1
ATOM 681 C C . ARG A 1 92 ? 1.326 11.156 12.25 1 98.62 92 ARG A C 1
ATOM 683 O O . ARG A 1 92 ? 0.811 11.375 11.148 1 98.62 92 ARG A O 1
ATOM 690 N N . MET A 1 93 ? 2.463 10.539 12.414 1 98.5 93 MET A N 1
ATOM 691 C CA . MET A 1 93 ? 3.295 10.195 11.258 1 98.5 93 MET A CA 1
ATOM 692 C C . MET A 1 93 ? 3.697 8.727 11.297 1 98.5 93 MET A C 1
ATOM 694 O O . MET A 1 93 ? 4.141 8.227 12.328 1 98.5 93 MET A O 1
ATOM 698 N N . PHE A 1 94 ? 3.543 8.07 10.156 1 98.44 94 PHE A N 1
ATOM 699 C CA . PHE A 1 94 ? 3.814 6.637 10.086 1 98.44 94 PHE A CA 1
ATOM 700 C C . PHE A 1 94 ? 4.586 6.293 8.82 1 98.44 94 PHE A C 1
ATOM 702 O O . PHE A 1 94 ? 4.445 6.969 7.797 1 98.44 94 PHE A O 1
ATOM 709 N N . GLY A 1 95 ? 5.359 5.148 8.852 1 97.19 95 GLY A N 1
ATOM 710 C CA . GLY A 1 95 ? 6.012 4.633 7.656 1 97.19 95 GLY A CA 1
ATOM 711 C C . GLY A 1 95 ? 7.473 5.023 7.559 1 97.19 95 GLY A C 1
ATOM 712 O O . GLY A 1 95 ? 8.18 5.043 8.57 1 97.19 95 GLY A O 1
ATOM 713 N N . GLY A 1 96 ? 7.961 5.113 6.348 1 95.31 96 GLY A N 1
ATOM 714 C CA . GLY A 1 96 ? 9.352 5.477 6.133 1 95.31 96 GLY A CA 1
ATOM 715 C C . GLY A 1 96 ? 10.312 4.32 6.352 1 95.31 96 GLY A C 1
ATOM 716 O O . GLY A 1 96 ? 11.477 4.531 6.711 1 95.31 96 GLY A O 1
ATOM 717 N N . ALA A 1 97 ? 9.828 3.176 6.207 1 92.5 97 ALA A N 1
ATOM 718 C CA . ALA A 1 97 ? 10.672 2.002 6.41 1 92.5 97 ALA A CA 1
ATOM 719 C C . ALA A 1 97 ? 11.75 1.911 5.332 1 92.5 97 ALA A C 1
ATOM 721 O O . ALA A 1 97 ? 11.539 2.338 4.195 1 92.5 97 ALA A O 1
ATOM 722 N N . SER A 1 98 ? 12.891 1.374 5.723 1 89.19 98 SER A N 1
ATOM 723 C CA . SER A 1 98 ? 13.945 1.064 4.762 1 89.19 98 SER A CA 1
ATOM 724 C C . SER A 1 98 ? 13.68 -0.263 4.059 1 89.19 98 SER A C 1
ATOM 726 O O . SER A 1 98 ? 14.203 -1.303 4.473 1 89.19 98 SER A O 1
ATOM 728 N N . MET A 1 99 ? 12.945 -0.156 2.916 1 85.25 99 MET A N 1
ATOM 729 C CA . MET A 1 99 ? 12.469 -1.355 2.234 1 85.25 99 MET A CA 1
ATOM 730 C C . MET A 1 99 ? 13.5 -1.855 1.229 1 85.25 99 MET A C 1
ATOM 732 O O . MET A 1 99 ? 13.43 -3 0.775 1 85.25 99 MET A O 1
ATOM 736 N N . PHE A 1 100 ? 14.469 -1.083 0.93 1 79.81 100 PHE A N 1
ATOM 737 C CA . PHE A 1 100 ? 15.406 -1.396 -0.143 1 79.81 100 PHE A CA 1
ATOM 738 C C . PHE A 1 100 ? 16.812 -1.547 0.4 1 79.81 100 PHE A C 1
ATOM 740 O O . PHE A 1 100 ? 17.797 -1.216 -0.283 1 79.81 100 PHE A O 1
ATOM 747 N N . LYS A 1 101 ? 16.797 -2.043 1.614 1 75.75 101 LYS A N 1
ATOM 748 C CA . LYS A 1 101 ? 18.109 -2.26 2.205 1 75.75 101 LYS A CA 1
ATOM 749 C C . LYS A 1 101 ? 18.938 -3.24 1.375 1 75.75 101 LYS A C 1
ATOM 751 O O . LYS A 1 101 ? 18.422 -4.277 0.947 1 75.75 101 LYS A O 1
ATOM 756 N N . GLY A 1 102 ? 20.125 -2.867 1.108 1 71.88 102 GLY A N 1
ATOM 757 C CA . GLY A 1 102 ? 21.016 -3.738 0.358 1 71.88 102 GLY A CA 1
ATOM 758 C C . GLY A 1 102 ? 21.141 -3.346 -1.103 1 71.88 102 GLY A C 1
ATOM 759 O O . GLY A 1 102 ? 22.078 -3.764 -1.784 1 71.88 102 GLY A O 1
ATOM 760 N N . ILE A 1 103 ? 20.109 -2.664 -1.534 1 74.19 103 ILE A N 1
ATOM 761 C CA . ILE A 1 103 ? 20.219 -2.162 -2.898 1 74.19 103 ILE A CA 1
ATOM 762 C C . ILE A 1 103 ? 21.266 -1.049 -2.957 1 74.19 103 ILE A C 1
ATOM 764 O O . ILE A 1 103 ? 21.297 -0.186 -2.076 1 74.19 103 ILE A O 1
ATOM 768 N N . ASN A 1 104 ? 22.094 -1.122 -3.908 1 75.75 104 ASN A N 1
ATOM 769 C CA . ASN A 1 104 ? 23.172 -0.156 -4.035 1 75.75 104 ASN A CA 1
ATOM 770 C C . ASN A 1 104 ? 22.688 1.174 -4.598 1 75.75 104 ASN A C 1
ATOM 772 O O . ASN A 1 104 ? 23.078 1.574 -5.695 1 75.75 104 ASN A O 1
ATOM 776 N N . SER A 1 105 ? 21.891 1.782 -3.941 1 76.94 105 SER A N 1
ATOM 777 C CA . SER A 1 105 ? 21.391 3.117 -4.25 1 76.94 105 SER A CA 1
ATOM 778 C C . SER A 1 105 ? 21.156 3.926 -2.98 1 76.94 105 SER A C 1
ATOM 780 O O . SER A 1 105 ? 20.234 3.623 -2.209 1 76.94 105 SER A O 1
ATOM 782 N N . ASN A 1 106 ? 21.938 4.953 -2.838 1 77.81 106 ASN A N 1
ATOM 783 C CA . ASN A 1 106 ? 21.812 5.824 -1.675 1 77.81 106 ASN A CA 1
ATOM 784 C C . ASN A 1 106 ? 20.438 6.496 -1.63 1 77.81 106 ASN A C 1
ATOM 786 O O . ASN A 1 106 ? 19.844 6.645 -0.558 1 77.81 106 ASN A O 1
ATOM 790 N N . PHE A 1 107 ? 20.016 6.848 -2.75 1 78.75 107 PHE A N 1
ATOM 791 C CA . PHE A 1 107 ? 18.719 7.516 -2.848 1 78.75 107 PHE A CA 1
ATOM 792 C C . PHE A 1 107 ? 17.609 6.613 -2.336 1 78.75 107 PHE A C 1
ATOM 794 O O . PHE A 1 107 ? 16.797 7.023 -1.492 1 78.75 107 PHE A O 1
ATOM 801 N N . LEU A 1 108 ? 17.609 5.391 -2.719 1 76.75 108 LEU A N 1
ATOM 802 C CA . LEU A 1 108 ? 16.562 4.445 -2.354 1 76.75 108 LEU A CA 1
ATOM 803 C C . LEU A 1 108 ? 16.625 4.113 -0.865 1 76.75 108 LEU A C 1
ATOM 805 O O . LEU A 1 108 ? 15.586 3.916 -0.226 1 76.75 108 LEU A O 1
ATOM 809 N N . GLN A 1 109 ? 17.797 4.164 -0.469 1 78.62 109 GLN A N 1
ATOM 810 C CA . GLN A 1 109 ? 17.984 3.756 0.92 1 78.62 109 GLN A CA 1
ATOM 811 C C . GLN A 1 109 ? 17.562 4.867 1.878 1 78.62 109 GLN A C 1
ATOM 813 O O . GLN A 1 109 ? 17.281 4.609 3.049 1 78.62 109 GLN A O 1
ATOM 818 N N . ASN A 1 110 ? 17.469 6.109 1.312 1 85.38 110 ASN A N 1
ATOM 819 C CA . ASN A 1 110 ? 17.219 7.227 2.219 1 85.38 110 ASN A CA 1
ATOM 820 C C . ASN A 1 110 ? 15.867 7.879 1.958 1 85.38 110 ASN 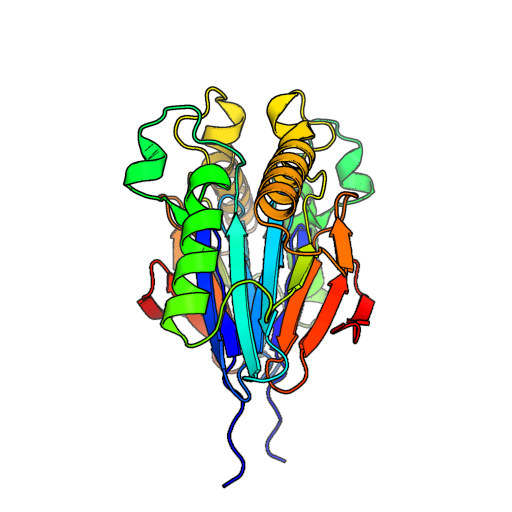A C 1
ATOM 822 O O . ASN A 1 110 ? 15.586 8.953 2.486 1 85.38 110 ASN A O 1
ATOM 826 N N . ILE A 1 111 ? 15.055 7.27 1.183 1 88.38 111 ILE A N 1
ATOM 827 C CA . ILE A 1 111 ? 13.742 7.828 0.859 1 88.38 111 ILE A CA 1
ATOM 828 C C . ILE A 1 111 ? 12.961 8.094 2.145 1 88.38 111 ILE A C 1
ATOM 830 O O . ILE A 1 111 ? 12.422 9.18 2.338 1 88.38 111 ILE A O 1
ATOM 834 N N . GLY A 1 112 ? 12.891 7.102 3 1 92.69 112 GLY A N 1
ATOM 835 C CA . GLY A 1 112 ? 12.18 7.238 4.262 1 92.69 112 GLY A CA 1
ATOM 836 C C . GLY A 1 112 ? 12.68 8.398 5.102 1 92.69 112 GLY A C 1
ATOM 837 O O . GLY A 1 112 ? 11.883 9.203 5.59 1 92.69 112 GLY A O 1
ATOM 838 N N . GLU A 1 113 ? 13.922 8.508 5.18 1 93.75 113 GLU A N 1
ATOM 839 C CA . GLU A 1 113 ? 14.539 9.555 5.988 1 93.75 113 GLU A CA 1
ATOM 840 C C . GLU A 1 113 ? 14.242 10.938 5.414 1 93.75 113 GLU A C 1
ATOM 842 O O . GLU A 1 113 ? 13.969 11.875 6.16 1 93.75 113 GLU A O 1
ATOM 847 N N . GLN A 1 114 ? 14.297 11.086 4.164 1 93.62 114 GLN A N 1
ATOM 848 C CA . GLN A 1 114 ? 14.023 12.359 3.514 1 93.62 114 GLN A CA 1
ATOM 849 C C . GLN A 1 114 ? 12.562 12.773 3.699 1 93.62 114 GLN A C 1
ATOM 851 O O . GLN A 1 114 ? 12.266 13.938 3.957 1 93.62 114 GLN A O 1
ATOM 856 N N . ASN A 1 115 ? 11.742 11.789 3.521 1 95.44 115 ASN A N 1
ATOM 857 C CA . ASN A 1 115 ? 10.32 12.062 3.707 1 95.44 115 ASN A CA 1
ATOM 858 C C . ASN A 1 115 ? 10.008 12.492 5.141 1 95.44 115 ASN A C 1
ATOM 860 O O . ASN A 1 115 ? 9.266 13.445 5.359 1 95.44 115 ASN A O 1
ATOM 864 N N . ILE A 1 116 ? 10.602 11.82 6.066 1 97.56 116 ILE A N 1
ATOM 865 C CA . ILE A 1 116 ? 10.406 12.141 7.477 1 97.56 116 ILE A CA 1
ATOM 866 C C . ILE A 1 116 ? 10.867 13.57 7.75 1 97.56 116 ILE A C 1
ATOM 868 O O . ILE A 1 116 ? 10.164 14.336 8.406 1 97.56 116 ILE A O 1
ATOM 872 N N . ALA A 1 117 ? 11.945 13.93 7.195 1 97.5 117 ALA A N 1
ATOM 873 C CA . ALA A 1 117 ? 12.539 15.25 7.434 1 97.5 117 ALA A CA 1
ATOM 874 C C . ALA A 1 117 ? 11.633 16.359 6.91 1 97.5 117 ALA A C 1
ATOM 876 O O . ALA A 1 117 ? 11.414 17.359 7.59 1 97.5 117 ALA A O 1
ATOM 877 N N . ILE A 1 118 ? 11.094 16.203 5.766 1 97.62 118 ILE A N 1
ATOM 878 C CA . ILE A 1 118 ? 10.289 17.266 5.16 1 97.62 118 ILE A CA 1
ATOM 879 C C . ILE A 1 118 ? 8.984 17.438 5.938 1 97.62 118 ILE A C 1
ATOM 881 O O . ILE A 1 118 ? 8.469 18.547 6.078 1 97.62 118 ILE A O 1
ATOM 885 N N . VAL A 1 119 ? 8.43 16.344 6.41 1 98.5 119 VAL A N 1
ATOM 886 C CA . VAL A 1 119 ? 7.191 16.406 7.172 1 98.5 119 VAL A CA 1
ATOM 887 C C . VAL A 1 119 ? 7.438 17.125 8.5 1 98.5 119 VAL A C 1
ATOM 889 O O . VAL A 1 119 ? 6.691 18.031 8.875 1 98.5 119 VAL A O 1
ATOM 892 N N . LYS A 1 120 ? 8.477 16.734 9.164 1 98.56 120 LYS A N 1
ATOM 893 C CA . LYS A 1 120 ? 8.797 17.344 10.453 1 98.56 120 LYS A CA 1
ATOM 894 C C . LYS A 1 120 ? 9.062 18.844 10.312 1 98.56 120 LYS A C 1
ATOM 896 O O . LYS A 1 120 ? 8.562 19.641 11.094 1 98.56 120 LYS A O 1
ATOM 901 N N . LYS A 1 121 ? 9.828 19.141 9.344 1 98.56 121 LYS A N 1
ATOM 902 C CA . LYS A 1 121 ? 10.133 20.547 9.094 1 98.56 121 LYS A CA 1
ATOM 903 C C . LYS A 1 121 ? 8.852 21.344 8.836 1 98.56 121 LYS A C 1
ATOM 905 O O . LYS A 1 121 ? 8.656 22.422 9.414 1 98.56 121 LYS A O 1
ATOM 910 N N . PHE A 1 122 ? 8.039 20.844 7.984 1 98.75 122 PHE A N 1
ATOM 911 C CA . PHE A 1 122 ? 6.805 21.516 7.613 1 98.75 122 PHE A CA 1
ATOM 912 C C . PHE A 1 122 ? 5.895 21.688 8.828 1 98.75 122 PHE A C 1
ATOM 914 O O . PHE A 1 122 ? 5.352 22.781 9.055 1 98.75 122 PHE A O 1
ATOM 921 N N . MET A 1 123 ? 5.707 20.625 9.586 1 98.5 123 MET A N 1
ATOM 922 C CA . MET A 1 123 ? 4.84 20.672 10.758 1 98.5 123 MET A CA 1
ATOM 923 C C . MET A 1 123 ? 5.363 21.656 11.789 1 98.5 123 MET A C 1
ATOM 925 O O . MET A 1 123 ? 4.59 22.391 12.398 1 98.5 123 MET A O 1
ATOM 929 N N . GLU A 1 124 ? 6.617 21.672 11.953 1 98.5 124 GLU A N 1
ATOM 930 C CA . GLU A 1 124 ? 7.234 22.625 12.867 1 98.5 124 GLU A CA 1
ATOM 931 C C . GLU A 1 124 ? 6.969 24.062 12.414 1 98.5 124 GLU A C 1
ATO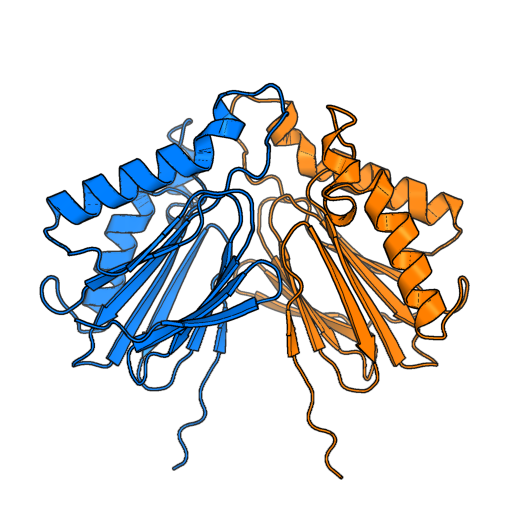M 933 O O . GLU A 1 124 ? 6.574 24.906 13.219 1 98.5 124 GLU A O 1
ATOM 938 N N . GLU A 1 125 ? 7.129 24.312 11.219 1 98.31 125 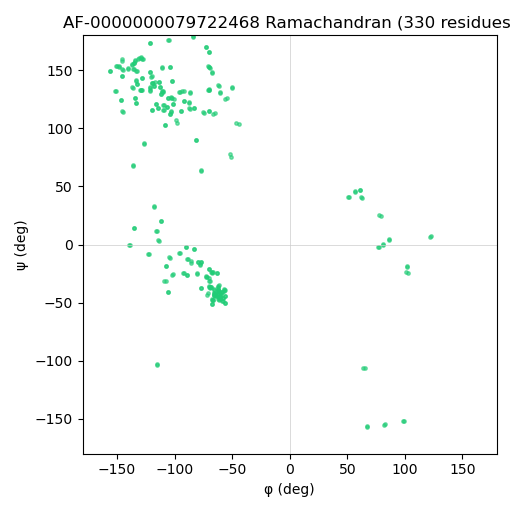GLU A N 1
ATOM 939 C CA . GLU A 1 125 ? 6.922 25.641 10.664 1 98.31 125 GLU A CA 1
ATOM 940 C C . GLU A 1 125 ? 5.477 26.094 10.836 1 98.31 125 GLU A C 1
ATOM 942 O O . GLU A 1 125 ? 5.215 27.281 11.055 1 98.31 125 GLU A O 1
ATOM 947 N N . LYS A 1 126 ? 4.574 25.156 10.703 1 98.31 126 LYS A N 1
ATOM 948 C CA . LYS A 1 126 ? 3.154 25.484 10.789 1 98.31 126 LYS A CA 1
ATOM 949 C C . LYS A 1 126 ? 2.652 25.375 12.227 1 98.31 126 LYS A C 1
ATOM 951 O O . LYS A 1 126 ? 1.477 25.641 12.5 1 98.31 126 LYS A O 1
ATOM 956 N N . LYS A 1 127 ? 3.533 24.984 13.094 1 97.94 127 LYS A N 1
ATOM 957 C CA . LYS A 1 127 ? 3.225 24.844 14.516 1 97.94 127 LYS A CA 1
ATOM 958 C C . LYS A 1 127 ? 2.141 23.781 14.734 1 97.94 127 LYS A C 1
ATOM 960 O O . LYS A 1 127 ? 1.192 24.016 15.484 1 97.94 127 LYS A O 1
ATOM 965 N N . ILE A 1 128 ? 2.217 22.75 14.039 1 98.12 128 ILE A N 1
ATOM 966 C CA . ILE A 1 128 ? 1.345 21.594 14.211 1 98.12 128 ILE A CA 1
ATOM 967 C C . ILE A 1 128 ? 2.096 20.484 14.945 1 98.12 128 ILE A C 1
ATOM 969 O O . ILE A 1 128 ? 3.064 19.922 14.422 1 98.12 128 ILE A O 1
ATOM 973 N N . PRO A 1 129 ? 1.667 20.156 16.141 1 98 129 PRO A N 1
ATOM 974 C CA . PRO A 1 129 ? 2.41 19.141 16.906 1 98 129 PRO A CA 1
ATOM 975 C C . PRO A 1 129 ? 2.262 17.734 16.328 1 98 129 PRO A C 1
ATOM 977 O O . PRO A 1 129 ? 1.152 17.328 15.984 1 98 129 PRO A O 1
ATOM 980 N N . ILE A 1 130 ? 3.354 17.078 16.203 1 98.25 130 ILE A N 1
ATOM 981 C CA . ILE A 1 130 ? 3.336 15.641 15.93 1 98.25 130 ILE A CA 1
ATOM 982 C C . ILE A 1 130 ? 3.268 14.867 17.25 1 98.25 130 ILE A C 1
ATOM 984 O O . ILE A 1 130 ? 4.227 14.875 18.031 1 98.25 130 ILE A O 1
ATOM 988 N N . ILE A 1 131 ? 2.188 14.141 17.406 1 97.94 131 ILE A N 1
ATOM 989 C CA . ILE A 1 131 ? 1.965 13.617 18.75 1 97.94 131 ILE A CA 1
ATOM 990 C C . ILE A 1 131 ? 2.223 12.117 18.766 1 97.94 131 ILE A C 1
ATOM 992 O O . ILE A 1 131 ? 2.334 11.516 19.844 1 97.94 131 ILE A O 1
ATOM 996 N N . VAL A 1 132 ? 2.225 11.477 17.688 1 97.88 132 VAL A N 1
ATOM 997 C CA . VAL A 1 132 ? 2.545 10.062 17.547 1 97.88 132 VAL A CA 1
ATOM 998 C C . VAL A 1 132 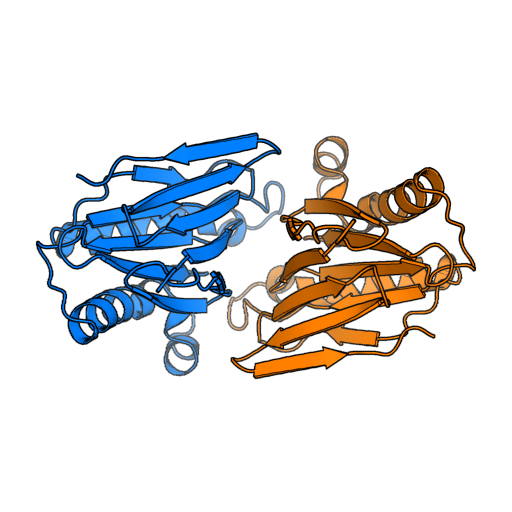? 3.441 9.844 16.328 1 97.88 132 VAL A C 1
ATOM 1000 O O . VAL A 1 132 ? 3.225 10.445 15.281 1 97.88 132 VAL A O 1
ATOM 1003 N N . GLU A 1 133 ? 4.465 9.039 16.516 1 97.56 133 GLU A N 1
ATOM 1004 C CA . GLU A 1 133 ? 5.32 8.633 15.406 1 97.56 133 GLU A CA 1
ATOM 1005 C C . GLU A 1 133 ? 5.602 7.137 15.445 1 97.56 133 GLU A C 1
ATOM 1007 O O . GLU A 1 133 ? 5.895 6.582 16.5 1 97.56 133 GLU A O 1
ATOM 1012 N N . ASP A 1 134 ? 5.355 6.484 14.438 1 97.94 134 ASP A N 1
ATOM 1013 C CA . ASP A 1 134 ? 5.875 5.148 14.156 1 97.94 134 ASP A CA 1
ATOM 1014 C C . ASP A 1 134 ? 6.547 5.102 12.781 1 97.94 134 ASP A C 1
ATOM 1016 O O . ASP A 1 134 ? 5.914 4.742 11.789 1 97.94 134 ASP A O 1
ATOM 1020 N N . ILE A 1 135 ? 7.875 5.461 12.805 1 97.75 135 ILE A N 1
ATOM 1021 C CA . ILE A 1 135 ? 8.539 5.758 11.539 1 97.75 135 ILE A CA 1
ATOM 1022 C C . ILE A 1 135 ? 9.844 4.969 11.445 1 97.75 135 ILE A C 1
ATOM 1024 O O . ILE A 1 135 ? 10.359 4.48 12.453 1 97.75 135 ILE A O 1
ATOM 1028 N N . ALA A 1 136 ? 10.281 4.863 10.195 1 95.62 136 ALA A N 1
ATOM 1029 C CA . ALA A 1 136 ? 11.555 4.219 9.875 1 95.62 136 ALA A CA 1
ATOM 1030 C C . ALA A 1 136 ? 11.508 2.723 10.172 1 95.62 136 ALA A C 1
ATOM 1032 O O . ALA A 1 136 ? 10.477 2.078 9.961 1 95.62 136 ALA A O 1
ATOM 1033 N N . GLY A 1 137 ? 12.594 2.107 10.391 1 92.94 137 GLY A N 1
ATOM 1034 C CA . GLY A 1 137 ? 12.641 0.662 10.539 1 92.94 137 GLY A CA 1
ATOM 1035 C C . GLY A 1 137 ? 12.672 -0.074 9.211 1 92.94 137 GLY A C 1
ATOM 1036 O O . GLY A 1 137 ? 13.109 0.478 8.203 1 92.94 137 GLY A O 1
ATOM 1037 N N . ASN A 1 138 ? 12.18 -1.38 9.234 1 88.31 138 ASN A N 1
ATOM 1038 C CA . ASN A 1 138 ? 12.297 -2.205 8.039 1 88.31 138 ASN A CA 1
ATOM 1039 C C . ASN A 1 138 ? 11 -2.951 7.738 1 88.31 138 ASN A C 1
ATOM 1041 O O . ASN A 1 138 ? 10.992 -3.916 6.973 1 88.31 138 ASN A O 1
ATOM 1045 N N . GLU A 1 139 ? 9.945 -2.549 8.359 1 89.19 139 GLU A N 1
ATOM 1046 C CA . GLU A 1 139 ? 8.672 -3.23 8.195 1 89.19 139 GLU A CA 1
ATOM 1047 C C . GLU A 1 139 ? 7.609 -2.285 7.629 1 89.19 139 GLU A C 1
ATOM 1049 O O . GLU A 1 139 ? 7.551 -1.115 8.016 1 89.19 139 GLU A O 1
ATOM 1054 N N . GLY A 1 140 ? 6.828 -2.834 6.707 1 91.38 140 GLY A N 1
ATOM 1055 C CA . GLY A 1 140 ? 5.641 -2.102 6.301 1 91.38 140 GLY A CA 1
ATOM 1056 C C . GLY A 1 140 ? 4.574 -2.053 7.379 1 91.38 140 GLY A C 1
ATOM 1057 O O . GLY A 1 140 ? 4.621 -2.82 8.344 1 91.38 140 GLY A O 1
ATOM 1058 N N . ARG A 1 141 ? 3.654 -1.215 7.191 1 94 141 ARG A N 1
ATOM 1059 C CA . ARG A 1 141 ? 2.578 -1.121 8.172 1 94 141 ARG A CA 1
ATOM 1060 C C . ARG A 1 141 ? 1.316 -0.538 7.547 1 94 141 ARG A C 1
ATOM 1062 O O . ARG A 1 141 ? 1.39 0.203 6.562 1 94 141 ARG A O 1
ATOM 1069 N N . THR A 1 142 ? 0.253 -0.943 8.055 1 93.38 142 THR A N 1
ATOM 1070 C CA . THR A 1 142 ? -1.058 -0.404 7.703 1 93.38 142 THR A CA 1
ATOM 1071 C C . THR A 1 142 ? -1.646 0.383 8.875 1 93.38 142 THR A C 1
ATOM 1073 O O . THR A 1 142 ? -1.593 -0.066 10.016 1 93.38 142 THR A O 1
ATOM 1076 N N . ILE A 1 143 ? -2.113 1.546 8.547 1 96.94 143 ILE A N 1
ATOM 1077 C CA . ILE A 1 143 ? -2.742 2.338 9.602 1 96.94 143 ILE A CA 1
ATOM 1078 C C . ILE A 1 143 ? -4.188 2.65 9.211 1 96.94 143 ILE A C 1
ATOM 1080 O O . ILE A 1 143 ? -4.496 2.834 8.031 1 96.94 143 ILE A O 1
ATOM 1084 N N . SER A 1 144 ? -5.027 2.744 10.234 1 97.25 144 SER A N 1
ATOM 1085 C CA . SER A 1 144 ? -6.418 3.16 10.078 1 97.25 144 SER A CA 1
ATOM 1086 C C . SER A 1 144 ? -6.797 4.211 11.117 1 97.25 144 SER A C 1
ATOM 1088 O O . SER A 1 144 ? -6.676 3.975 12.32 1 97.25 144 SER A O 1
ATOM 1090 N N . LEU A 1 145 ? -7.211 5.324 10.656 1 98.25 145 LEU A N 1
ATOM 1091 C CA . LEU A 1 145 ? -7.727 6.375 11.531 1 98.25 145 LEU A CA 1
ATOM 1092 C C . LEU A 1 145 ? -9.242 6.246 11.695 1 98.25 145 LEU A C 1
ATOM 1094 O O . LEU A 1 145 ? -9.977 6.262 10.703 1 98.25 145 LEU A O 1
ATOM 1098 N N . TYR A 1 146 ? -9.641 6.141 12.883 1 97.94 146 TYR A N 1
ATOM 1099 C CA . TYR A 1 146 ? -11.055 6.23 13.203 1 97.94 146 TYR A CA 1
ATOM 1100 C C . TYR A 1 146 ? -11.438 7.652 13.594 1 97.94 146 TYR A C 1
ATOM 1102 O O . TYR A 1 146 ? -11.055 8.133 14.664 1 97.94 146 TYR A O 1
ATOM 1110 N N . THR A 1 147 ? -12.273 8.289 12.781 1 97.75 147 THR A N 1
ATOM 1111 C CA . THR A 1 147 ? -12.523 9.711 12.992 1 97.75 147 THR A CA 1
ATOM 1112 C C . THR A 1 147 ? -13.484 9.914 14.156 1 97.75 147 THR A C 1
ATOM 1114 O O . THR A 1 147 ? -13.617 11.031 14.672 1 97.75 147 THR A O 1
ATOM 1117 N N . GLU A 1 148 ? -14.117 8.891 14.539 1 97.06 148 GLU A N 1
ATOM 1118 C CA . GLU A 1 148 ? -15.055 9 15.648 1 97.06 148 GLU A CA 1
ATOM 1119 C C . GLU A 1 148 ? -14.352 9.43 16.938 1 97.06 148 GLU A C 1
ATOM 1121 O O . GLU A 1 148 ? -14.875 10.25 17.688 1 97.06 148 GLU A O 1
ATOM 1126 N N . ASP A 1 149 ? -13.117 8.867 17.156 1 97 149 ASP A N 1
ATOM 1127 C CA . ASP A 1 149 ? -12.445 9.18 18.422 1 97 149 ASP A CA 1
ATOM 1128 C C . ASP A 1 149 ? -10.953 9.414 18.203 1 97 149 ASP A C 1
ATOM 1130 O O . ASP A 1 149 ? -10.219 9.688 19.156 1 97 149 ASP A O 1
ATOM 1134 N N . GLY A 1 150 ? -10.516 9.305 16.984 1 97.56 150 GLY A N 1
ATOM 1135 C CA . GLY A 1 150 ? -9.141 9.656 16.656 1 97.56 150 GLY A CA 1
ATOM 1136 C C . GLY A 1 150 ? -8.164 8.516 16.875 1 97.56 150 GLY A C 1
ATOM 1137 O O . GLY A 1 150 ? -6.965 8.664 16.641 1 97.56 150 GLY A O 1
ATOM 1138 N N . ARG A 1 151 ? -8.672 7.367 17.234 1 97.69 151 ARG A N 1
ATOM 1139 C CA . ARG A 1 151 ? -7.746 6.254 17.438 1 97.69 151 ARG A CA 1
ATOM 1140 C C . ARG A 1 151 ? -7.156 5.789 16.109 1 97.69 151 ARG A C 1
ATOM 1142 O O . ARG A 1 151 ? -7.777 5.941 15.055 1 97.69 151 ARG A O 1
ATOM 1149 N N . ILE A 1 152 ? -5.926 5.223 16.219 1 98.12 152 ILE A N 1
ATOM 1150 C CA . ILE A 1 152 ? -5.242 4.641 15.07 1 98.12 152 ILE A CA 1
ATOM 1151 C C . ILE A 1 152 ? -5.047 3.141 15.289 1 98.12 152 ILE A C 1
ATOM 1153 O O . ILE A 1 152 ? -4.527 2.721 16.328 1 98.12 152 ILE A O 1
ATOM 1157 N N . LEU A 1 153 ? -5.602 2.373 14.383 1 97.56 153 LEU A N 1
ATOM 1158 C CA . LEU A 1 153 ? -5.207 0.97 14.344 1 97.56 153 LEU A CA 1
ATOM 1159 C C . LEU A 1 153 ? -3.914 0.792 13.547 1 97.56 153 LEU A C 1
ATOM 1161 O O . LEU A 1 153 ? -3.861 1.112 12.359 1 97.56 153 LEU A O 1
ATOM 1165 N N . LEU A 1 154 ? -2.883 0.325 14.227 1 97.06 154 LEU A N 1
ATOM 1166 C CA . LEU A 1 154 ? -1.587 0.063 13.609 1 97.06 154 LEU A CA 1
ATOM 1167 C C . LEU A 1 154 ? -1.353 -1.437 13.453 1 97.06 154 LEU A C 1
ATOM 1169 O O . LEU A 1 154 ? -1.371 -2.178 14.438 1 97.06 154 LEU A O 1
ATOM 1173 N N . LYS A 1 155 ? -1.212 -1.838 12.211 1 93.06 155 LYS A N 1
ATOM 1174 C CA . LYS A 1 155 ? -0.833 -3.213 11.906 1 93.06 155 LYS A CA 1
ATOM 1175 C C . LYS A 1 155 ? 0.584 -3.279 11.344 1 93.06 155 LYS A C 1
ATOM 1177 O O . LYS A 1 155 ? 0.876 -2.68 10.305 1 93.06 155 LYS A O 1
ATOM 1182 N N . LYS A 1 156 ? 1.43 -4.012 12.039 1 91 156 LYS A N 1
ATOM 1183 C CA . LYS A 1 156 ? 2.846 -4.09 11.688 1 91 156 LYS A CA 1
ATOM 1184 C C . LYS A 1 156 ? 3.441 -5.43 12.102 1 91 156 LYS A C 1
ATOM 1186 O O . LYS A 1 156 ? 3.264 -5.867 13.242 1 91 156 LYS A O 1
ATOM 1191 N N . ALA A 1 157 ? 4.18 -6.078 11.148 1 84.81 157 ALA A N 1
ATOM 1192 C CA . ALA A 1 157 ? 4.891 -7.32 11.43 1 84.81 157 ALA A CA 1
ATOM 1193 C C . ALA A 1 157 ? 3.963 -8.352 12.07 1 84.81 157 ALA A C 1
ATOM 1195 O O . ALA A 1 157 ? 4.312 -8.961 13.086 1 84.81 157 ALA A O 1
ATOM 1196 N N . GLY A 1 158 ? 2.756 -8.406 11.555 1 81.69 158 GLY A N 1
ATOM 1197 C CA . GLY A 1 158 ? 1.813 -9.422 12 1 81.69 158 GLY A CA 1
ATOM 1198 C C . GLY A 1 158 ? 1.119 -9.055 13.305 1 81.69 158 GLY A C 1
ATOM 1199 O O . GLY A 1 158 ? 0.295 -9.82 13.805 1 81.69 158 GLY A O 1
ATOM 1200 N N . MET A 1 159 ? 1.465 -7.953 13.805 1 89.31 159 MET A N 1
ATOM 1201 C CA . MET A 1 159 ? 0.854 -7.504 15.055 1 89.31 159 MET A CA 1
ATOM 1202 C C . MET A 1 159 ? -0.056 -6.305 14.812 1 89.31 159 MET A C 1
ATOM 1204 O O . MET A 1 159 ? 0.102 -5.59 13.82 1 89.31 159 MET A O 1
ATOM 1208 N N . GLU A 1 160 ? -1.095 -6.215 15.75 1 93.44 160 GLU A N 1
ATOM 1209 C CA . GLU A 1 160 ? -1.968 -5.047 15.664 1 93.44 160 GLU A CA 1
ATOM 1210 C C . GLU A 1 160 ? -2.182 -4.414 17.031 1 93.44 160 GLU A C 1
ATOM 1212 O O . GLU A 1 160 ? -2.246 -5.121 18.047 1 93.44 160 GLU A O 1
ATOM 1217 N N . LYS A 1 161 ? -2.152 -3.104 17.078 1 95.38 161 LYS A N 1
ATOM 1218 C CA . LYS A 1 161 ? -2.459 -2.367 18.297 1 95.38 161 LYS A CA 1
ATOM 1219 C C . LYS A 1 161 ? -3.178 -1.058 17.984 1 95.38 161 LYS A C 1
ATOM 1221 O O . LYS A 1 161 ? -2.973 -0.47 16.922 1 95.38 161 LYS A O 1
ATOM 1226 N N . TYR A 1 162 ? -3.977 -0.676 18.922 1 96.25 162 TYR A N 1
ATOM 1227 C CA . TYR A 1 162 ? -4.625 0.628 18.844 1 96.25 162 TYR A CA 1
ATOM 1228 C C . TYR A 1 162 ? -3.801 1.694 19.547 1 96.25 162 TYR A C 1
ATOM 1230 O O . TYR A 1 162 ? -3.287 1.464 20.641 1 96.25 162 TYR A O 1
ATOM 1238 N N . LEU A 1 163 ? -3.623 2.793 18.844 1 95.56 163 LEU A N 1
ATOM 1239 C CA . LEU A 1 163 ? -3.047 3.998 19.422 1 95.56 163 LEU A CA 1
ATOM 1240 C C . LEU A 1 163 ? -4.129 5.031 19.719 1 95.56 163 LEU A C 1
ATOM 1242 O O . LEU A 1 163 ? -4.848 5.461 18.812 1 95.56 163 LEU A O 1
ATOM 1246 N N . TYR A 1 164 ? -4.23 5.562 20.984 1 89.19 164 TYR A N 1
ATOM 1247 C CA . TYR A 1 164 ? -5.355 6.391 21.406 1 89.19 164 TYR A CA 1
ATOM 1248 C C . TYR A 1 164 ? -4.906 7.82 21.688 1 89.19 164 TYR A C 1
ATOM 1250 O O . TYR A 1 164 ? -5.723 8.68 22.016 1 89.19 164 TYR A O 1
ATOM 1258 N N . LYS A 1 165 ? -3.693 8.109 21.469 1 85.75 165 LYS A N 1
ATOM 1259 C CA . LYS A 1 165 ? -3.252 9.469 21.766 1 85.75 165 LYS A CA 1
ATOM 1260 C C . LYS A 1 165 ? -3.846 10.461 20.766 1 85.75 165 LYS A C 1
ATOM 1262 O O . LYS A 1 165 ? -3.529 10.422 19.578 1 85.75 165 LYS A O 1
ATOM 1267 N N . VAL A 1 166 ? -4.75 11.398 21.391 1 80.31 166 VAL A N 1
ATOM 1268 C CA . VAL A 1 166 ? -5.434 12.32 20.484 1 80.31 166 VAL A CA 1
ATOM 1269 C C . VAL 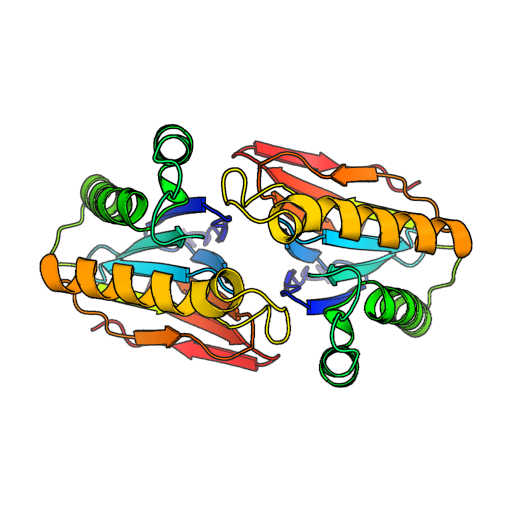A 1 166 ? -5.129 13.758 20.891 1 80.31 166 VAL A C 1
ATOM 1271 O O . VAL A 1 166 ? -5.508 14.695 20.188 1 80.31 166 VAL A O 1
ATOM 1274 N N . ARG A 1 167 ? -4.465 13.914 22.047 1 76 167 ARG A N 1
ATOM 1275 C CA . ARG A 1 167 ? -4.008 15.227 22.5 1 76 167 ARG A CA 1
ATOM 1276 C C . ARG A 1 167 ? -2.693 15.109 23.266 1 76 167 ARG A C 1
ATOM 1278 O O . ARG A 1 167 ? -2.377 14.055 23.812 1 76 167 ARG A O 1
ATOM 1285 N N . MET B 1 1 ? -26.328 -19.391 8.812 1 36.81 1 MET B N 1
ATOM 1286 C CA . MET B 1 1 ? -25.438 -18.516 9.57 1 36.81 1 MET B CA 1
ATOM 1287 C C . MET B 1 1 ? -24.734 -17.531 8.648 1 36.81 1 MET B C 1
ATOM 1289 O O . MET B 1 1 ? -24.078 -17.938 7.691 1 36.81 1 MET B O 1
ATOM 1293 N N . LEU B 1 2 ? -25.156 -16.359 8.531 1 44 2 LEU B N 1
ATOM 1294 C CA . LEU B 1 2 ? -24.672 -15.359 7.582 1 44 2 LEU B CA 1
ATOM 1295 C C . LEU B 1 2 ? -23.156 -15.227 7.664 1 44 2 LEU B C 1
ATOM 1297 O O . LEU B 1 2 ? -22.609 -14.852 8.711 1 44 2 LEU B O 1
ATOM 1301 N N . VAL B 1 3 ? -22.484 -16.125 7.09 1 55.44 3 VAL B N 1
ATOM 1302 C CA . VAL B 1 3 ? -21.031 -16.219 7.18 1 55.44 3 VAL B CA 1
ATOM 1303 C C . VAL B 1 3 ? -20.406 -14.844 6.953 1 55.44 3 VAL B C 1
ATOM 1305 O O . VAL B 1 3 ? -20.719 -14.172 5.965 1 55.44 3 VAL B O 1
ATOM 1308 N N . LYS B 1 4 ? -19.953 -14.195 7.984 1 69.75 4 LYS B N 1
ATOM 1309 C CA . LYS B 1 4 ? -19.391 -12.844 7.984 1 69.75 4 LYS B CA 1
ATOM 1310 C C . LYS B 1 4 ? -18.078 -12.797 7.211 1 69.75 4 LYS B C 1
ATOM 1312 O O . LYS B 1 4 ? -17.203 -13.648 7.406 1 69.75 4 LYS B O 1
ATOM 1317 N N . SER B 1 5 ? -18.094 -12.133 6.109 1 83.81 5 SER B N 1
ATOM 1318 C CA . SER B 1 5 ? -16.891 -11.891 5.32 1 83.81 5 SER B CA 1
ATOM 1319 C C . SER B 1 5 ? -15.797 -11.227 6.156 1 83.81 5 SER B C 1
ATOM 1321 O O . SER B 1 5 ? -16.078 -10.336 6.957 1 83.81 5 SER B O 1
ATOM 1323 N N . LYS B 1 6 ? -14.594 -11.859 6.152 1 90.38 6 LYS B N 1
ATOM 1324 C CA . LYS B 1 6 ? -13.414 -11.32 6.824 1 90.38 6 LYS B CA 1
ATOM 1325 C C . LYS B 1 6 ? -12.461 -10.68 5.824 1 90.38 6 LYS B C 1
ATOM 1327 O O . LYS B 1 6 ? -12.117 -11.281 4.805 1 90.38 6 LYS B O 1
ATOM 1332 N N . ILE B 1 7 ? -12.109 -9.406 6.105 1 90.31 7 ILE B N 1
ATOM 1333 C CA . ILE B 1 7 ? -11.133 -8.727 5.254 1 90.31 7 ILE B CA 1
ATOM 1334 C C . ILE B 1 7 ? -9.727 -9.016 5.762 1 90.31 7 ILE B C 1
ATOM 1336 O O . ILE B 1 7 ? -9.414 -8.758 6.93 1 90.31 7 ILE B O 1
ATOM 1340 N N . ILE B 1 8 ? -8.93 -9.57 4.926 1 92.75 8 ILE B N 1
ATOM 1341 C CA . ILE B 1 8 ? -7.527 -9.867 5.203 1 92.75 8 ILE B CA 1
ATOM 1342 C C . ILE B 1 8 ? -6.629 -8.938 4.398 1 92.75 8 ILE B C 1
ATOM 1344 O O . ILE B 1 8 ? -6.574 -9.023 3.168 1 92.75 8 ILE B O 1
ATOM 1348 N N . ASN B 1 9 ? -5.887 -8.109 5.082 1 90 9 ASN B N 1
ATOM 1349 C CA . ASN B 1 9 ? -4.969 -7.207 4.398 1 90 9 ASN B CA 1
ATOM 1350 C C . ASN B 1 9 ? -3.617 -7.867 4.141 1 90 9 ASN B C 1
ATOM 1352 O O . ASN B 1 9 ? -3.037 -8.477 5.039 1 90 9 ASN B O 1
ATOM 1356 N N . VAL B 1 10 ? -3.23 -7.734 2.963 1 94.25 10 VAL B N 1
ATOM 1357 C CA . VAL B 1 10 ? -1.923 -8.258 2.574 1 94.25 10 VAL B CA 1
ATOM 1358 C C . VAL B 1 10 ? -0.928 -7.102 2.443 1 94.25 10 VAL B C 1
ATOM 1360 O O . VAL B 1 10 ? -1.009 -6.309 1.504 1 94.25 10 VAL B O 1
ATOM 1363 N N . GLY B 1 11 ? 0.041 -7.078 3.35 1 90.62 11 GLY B N 1
ATOM 1364 C CA . GLY B 1 11 ? 1.021 -6.004 3.348 1 90.62 11 GLY B CA 1
ATOM 1365 C C . GLY B 1 11 ? 2.168 -6.242 2.383 1 90.62 11 GLY B C 1
ATOM 1366 O O . GLY B 1 11 ? 2.197 -7.262 1.688 1 90.62 11 GLY B O 1
ATOM 1367 N N . ILE B 1 12 ? 3.02 -5.277 2.371 1 91.06 12 ILE B N 1
ATOM 1368 C CA . ILE B 1 12 ? 4.215 -5.391 1.54 1 91.06 12 ILE B CA 1
ATOM 1369 C C . ILE B 1 12 ? 5.055 -6.578 2.002 1 91.06 12 ILE B C 1
ATOM 1371 O O . ILE B 1 12 ? 5.23 -6.793 3.205 1 91.06 12 ILE B O 1
ATOM 1375 N N . ALA B 1 13 ? 5.543 -7.336 1.025 1 93.25 13 ALA B N 1
ATOM 1376 C CA . ALA B 1 13 ? 6.383 -8.492 1.333 1 93.25 13 ALA B CA 1
ATOM 1377 C C . ALA B 1 13 ? 5.621 -9.508 2.178 1 93.25 13 ALA B C 1
ATOM 1379 O O . ALA B 1 13 ? 6.145 -10.016 3.174 1 93.25 13 ALA B O 1
ATOM 1380 N N . ASP B 1 14 ? 4.41 -9.773 1.74 1 94.62 14 ASP B N 1
ATOM 1381 C CA . ASP B 1 14 ? 3.506 -10.633 2.502 1 94.62 14 ASP B CA 1
ATOM 1382 C C . ASP B 1 14 ? 2.709 -11.555 1.578 1 94.62 14 ASP B C 1
ATOM 1384 O O . ASP B 1 14 ? 2.562 -11.266 0.388 1 94.62 14 ASP B O 1
ATOM 1388 N N . ILE B 1 15 ? 2.35 -12.672 2.094 1 97.81 15 ILE B N 1
ATOM 1389 C CA . ILE B 1 15 ? 1.436 -13.594 1.429 1 97.81 15 ILE B CA 1
ATOM 1390 C C . ILE B 1 15 ? 0.32 -14 2.389 1 97.81 15 ILE B C 1
ATOM 1392 O O . ILE B 1 15 ? 0.582 -14.344 3.543 1 97.81 15 ILE B O 1
ATOM 1396 N N . LYS B 1 16 ? -0.903 -13.938 1.879 1 97.62 16 LYS B N 1
ATOM 1397 C CA . LYS B 1 16 ? -2.027 -14.422 2.672 1 97.62 16 LYS B CA 1
ATOM 1398 C C . LYS B 1 16 ? -2.943 -15.312 1.837 1 97.62 16 LYS B C 1
ATOM 1400 O O . LYS B 1 16 ? -3.088 -15.109 0.63 1 97.62 16 LYS B O 1
ATOM 1405 N N . VAL B 1 17 ? -3.529 -16.234 2.559 1 98.56 17 VAL B N 1
ATOM 1406 C CA . VAL B 1 17 ? -4.5 -17.141 1.958 1 98.56 17 VAL B CA 1
ATOM 1407 C C . VAL B 1 17 ? -5.887 -16.875 2.533 1 98.56 17 VAL B C 1
ATOM 1409 O O . VAL B 1 17 ? -6.023 -16.531 3.715 1 98.56 17 VAL B O 1
ATOM 1412 N N . GLY B 1 18 ? -6.879 -16.922 1.65 1 98.25 18 GLY B N 1
ATOM 1413 C CA . GLY B 1 18 ? -8.273 -16.812 2.053 1 98.25 18 GLY B CA 1
ATOM 1414 C C . GLY B 1 18 ? -9.133 -17.938 1.516 1 98.25 18 GLY B C 1
ATOM 1415 O O . GLY B 1 18 ? -8.742 -18.625 0.567 1 98.25 18 GLY B O 1
ATOM 1416 N N . LYS B 1 19 ? -10.289 -18.141 2.188 1 97.31 19 LYS B N 1
ATOM 1417 C CA . LYS B 1 19 ? -11.211 -19.188 1.792 1 97.31 19 LYS B CA 1
ATOM 1418 C C . LYS B 1 19 ? -12.664 -18.766 2.025 1 97.31 19 LYS B C 1
ATOM 1420 O O . LYS B 1 19 ? -12.93 -17.875 2.822 1 97.31 19 LYS B O 1
ATOM 1425 N N . GLY B 1 20 ? -13.492 -19.422 1.351 1 95.62 20 GLY B N 1
ATOM 1426 C CA . GLY B 1 20 ? -14.914 -19.203 1.58 1 95.62 20 GLY B CA 1
ATOM 1427 C C . GLY B 1 20 ? -15.367 -17.797 1.229 1 95.62 20 GLY B C 1
ATOM 1428 O O . GLY B 1 20 ? -15.422 -17.438 0.052 1 95.62 20 GLY B O 1
ATOM 1429 N N . THR B 1 21 ? -15.633 -17 2.264 1 96.69 21 THR B N 1
ATOM 1430 C CA . THR B 1 21 ? -16.188 -15.672 2.006 1 96.69 21 THR B CA 1
ATOM 1431 C C . THR B 1 21 ? -15.188 -14.586 2.371 1 96.69 21 THR B C 1
ATOM 1433 O O . THR B 1 21 ? -15.547 -13.414 2.492 1 96.69 21 THR B O 1
ATOM 1436 N N . ASP B 1 22 ? -13.906 -14.969 2.443 1 97.75 22 ASP B N 1
ATOM 1437 C CA . ASP B 1 22 ? -12.867 -14.008 2.801 1 97.75 22 ASP B CA 1
ATOM 1438 C C . ASP B 1 22 ? -12.633 -13.008 1.672 1 97.75 22 ASP B C 1
ATOM 1440 O O . ASP B 1 22 ? -12.961 -13.281 0.515 1 97.75 22 ASP B O 1
ATOM 1444 N N . ILE B 1 23 ? -12.172 -11.844 2.051 1 97.12 23 ILE B N 1
ATOM 1445 C CA . ILE B 1 23 ? -11.719 -10.828 1.11 1 97.12 23 ILE B CA 1
ATOM 1446 C C . ILE B 1 23 ? -10.25 -10.508 1.368 1 97.12 23 ILE B C 1
ATOM 1448 O O . ILE B 1 23 ? -9.883 -10.078 2.467 1 97.12 23 ILE B O 1
ATOM 1452 N N . LEU B 1 24 ? -9.375 -10.789 0.408 1 97.44 24 LEU B N 1
ATOM 1453 C CA . LEU B 1 24 ? -7.965 -10.414 0.492 1 97.44 24 LEU B CA 1
ATOM 1454 C C . LEU B 1 24 ? -7.711 -9.102 -0.234 1 97.44 24 LEU B C 1
ATOM 1456 O O . LEU B 1 24 ? -8.109 -8.938 -1.39 1 97.44 24 LEU B O 1
ATOM 1460 N N . ARG B 1 25 ? -7.023 -8.195 0.45 1 95 25 ARG B N 1
ATOM 1461 C CA . ARG B 1 25 ? -6.848 -6.863 -0.119 1 95 25 ARG B CA 1
ATOM 1462 C C . ARG B 1 25 ? -5.395 -6.406 -0.014 1 95 25 ARG B C 1
ATOM 1464 O O . ARG B 1 25 ? -4.738 -6.645 1.001 1 95 25 ARG B O 1
ATOM 1471 N N . THR B 1 26 ? -4.887 -5.719 -1.067 1 94.75 26 THR B N 1
ATOM 1472 C CA . THR B 1 26 ? -3.561 -5.109 -1.038 1 94.75 26 THR B CA 1
ATOM 1473 C C . THR B 1 26 ? -3.531 -3.842 -1.89 1 94.75 26 THR B C 1
ATOM 1475 O O . THR B 1 26 ? -4.344 -3.682 -2.803 1 94.75 26 THR B O 1
ATOM 1478 N N . THR B 1 27 ? -2.65 -2.963 -1.521 1 92.12 27 THR B N 1
ATOM 1479 C CA . THR B 1 27 ? -2.43 -1.731 -2.27 1 92.12 27 THR B CA 1
ATOM 1480 C C . THR B 1 27 ? -1.049 -1.734 -2.92 1 92.12 27 THR B C 1
ATOM 1482 O O . THR B 1 27 ? -0.05 -2.047 -2.268 1 92.12 27 THR B O 1
ATOM 1485 N N . LEU B 1 28 ? -1.093 -1.315 -4.188 1 93.56 28 LEU B N 1
ATOM 1486 C CA . LEU B 1 28 ? 0.111 -1.468 -4.996 1 93.56 28 LEU B CA 1
ATOM 1487 C C . LEU B 1 28 ? 0.485 -0.151 -5.668 1 93.56 28 LEU B C 1
ATOM 1489 O O . LEU B 1 28 ? -0.391 0.596 -6.109 1 93.56 28 LEU B O 1
ATOM 1493 N N . GLY B 1 29 ? 1.814 0.101 -5.758 1 90.56 29 GLY B N 1
ATOM 1494 C CA . GLY B 1 29 ? 2.453 1.042 -6.664 1 90.56 29 GLY B CA 1
ATOM 1495 C C . GLY B 1 29 ? 3.355 0.372 -7.68 1 90.56 29 GLY B C 1
ATOM 1496 O O . GLY B 1 29 ? 2.885 -0.375 -8.539 1 90.56 29 GLY B O 1
ATOM 1497 N N . SER B 1 30 ? 4.68 0.468 -7.41 1 89.06 30 SER B N 1
ATOM 1498 C CA . SER B 1 30 ? 5.648 -0.195 -8.273 1 89.06 30 SER B CA 1
ATOM 1499 C C . SER B 1 30 ? 5.754 -1.682 -7.953 1 89.06 30 SER B C 1
ATOM 1501 O O . SER B 1 30 ? 6.285 -2.459 -8.75 1 89.06 30 SER B O 1
ATOM 1503 N N . CYS B 1 31 ? 5.258 -2.045 -6.855 1 93.56 31 CYS B N 1
ATOM 1504 C CA . CYS B 1 31 ? 5.223 -3.449 -6.461 1 93.56 31 CYS B CA 1
ATOM 1505 C C . CYS B 1 31 ? 4.184 -4.219 -7.27 1 93.56 31 CYS B C 1
ATOM 1507 O O . CYS B 1 31 ? 3.395 -3.619 -8 1 93.56 31 CYS B O 1
ATOM 1509 N N . ILE B 1 32 ? 4.234 -5.555 -7.109 1 97.62 32 ILE B N 1
ATOM 1510 C CA . ILE B 1 32 ? 3.297 -6.395 -7.848 1 97.62 32 ILE B CA 1
ATOM 1511 C C . ILE B 1 32 ? 2.463 -7.223 -6.871 1 97.62 32 ILE B C 1
ATOM 1513 O O . ILE B 1 32 ? 2.998 -7.785 -5.914 1 97.62 32 ILE B O 1
ATOM 1517 N N . GLY B 1 33 ? 1.157 -7.27 -7.117 1 98.38 33 GLY B N 1
ATOM 1518 C CA . GLY B 1 33 ? 0.247 -8.203 -6.477 1 98.38 33 GLY B CA 1
ATOM 1519 C C . GLY B 1 33 ? -0.115 -9.383 -7.359 1 98.38 33 GLY B C 1
ATOM 1520 O O . GLY B 1 33 ? -0.613 -9.203 -8.469 1 98.38 33 GLY B O 1
ATOM 1521 N N . ILE B 1 34 ? 0.19 -10.555 -6.867 1 98.81 34 ILE B N 1
ATOM 1522 C CA . ILE B 1 34 ? -0.15 -11.789 -7.562 1 98.81 34 ILE B CA 1
ATOM 1523 C C . ILE B 1 34 ? -1.328 -12.469 -6.867 1 98.81 34 ILE B C 1
ATOM 1525 O O . ILE B 1 34 ? -1.28 -12.719 -5.66 1 98.81 34 ILE B O 1
ATOM 1529 N N . VAL B 1 35 ? -2.355 -12.758 -7.645 1 98.75 35 VAL B N 1
ATOM 1530 C CA . VAL B 1 35 ? -3.561 -13.383 -7.105 1 98.75 35 VAL B CA 1
ATOM 1531 C C . VAL B 1 35 ? -3.73 -14.781 -7.691 1 98.75 35 VAL B C 1
ATOM 1533 O O . VAL B 1 35 ? -3.838 -14.938 -8.914 1 98.75 35 VAL B O 1
ATOM 1536 N N . LEU B 1 36 ? -3.693 -15.734 -6.875 1 98.75 36 LEU B N 1
ATOM 1537 C CA . LEU B 1 36 ? -4.121 -17.078 -7.277 1 98.75 36 LEU B CA 1
ATOM 1538 C C . LEU B 1 36 ? -5.516 -17.375 -6.746 1 98.75 36 LEU B C 1
ATOM 1540 O O . LEU B 1 36 ? -5.855 -17.016 -5.621 1 98.75 36 LEU B O 1
ATOM 1544 N N . TYR B 1 37 ? -6.336 -18.062 -7.605 1 98.69 37 TYR B N 1
ATOM 1545 C CA . TYR B 1 37 ? -7.695 -18.359 -7.168 1 98.69 37 TYR B CA 1
ATOM 1546 C C . TYR B 1 37 ? -8.164 -19.703 -7.73 1 98.69 37 TYR B C 1
ATOM 1548 O O . TYR B 1 37 ? -8.062 -19.938 -8.938 1 98.69 37 TYR B O 1
ATOM 1556 N N . ASP B 1 38 ? -8.57 -20.562 -6.844 1 98.31 38 ASP B N 1
ATOM 1557 C CA . ASP B 1 38 ? -9.227 -21.828 -7.137 1 98.31 38 ASP B CA 1
ATOM 1558 C C . ASP B 1 38 ? -10.742 -21.703 -6.996 1 98.31 38 ASP B C 1
ATOM 1560 O O . ASP B 1 38 ? -11.266 -21.688 -5.879 1 98.31 38 ASP B O 1
ATOM 1564 N N . PRO B 1 39 ? -11.461 -21.688 -8.086 1 97.19 39 PRO B N 1
ATOM 1565 C CA . PRO B 1 39 ? -12.906 -21.438 -8.016 1 97.19 39 PRO B CA 1
ATOM 1566 C C . PRO B 1 39 ? -13.68 -22.625 -7.418 1 97.19 39 PRO B C 1
ATOM 1568 O O . PRO B 1 39 ? -14.766 -22.438 -6.863 1 97.19 39 PRO B O 1
ATOM 1571 N N . GLU B 1 40 ? -13.18 -23.766 -7.574 1 96.69 40 GLU B N 1
ATOM 1572 C CA . GLU B 1 40 ? -13.891 -24.938 -7.07 1 96.69 40 GLU B CA 1
ATOM 1573 C C . GLU B 1 40 ? -13.852 -25 -5.543 1 96.69 40 GLU B C 1
ATOM 1575 O O . GLU B 1 40 ? -14.875 -25.234 -4.898 1 96.69 40 GLU B O 1
ATOM 1580 N N . GLN B 1 41 ? -12.727 -24.734 -4.98 1 97.25 41 GLN B N 1
ATOM 1581 C CA . GLN B 1 41 ? -12.57 -24.828 -3.531 1 97.25 41 GLN B CA 1
ATOM 1582 C C . GLN B 1 41 ? -12.766 -23.469 -2.865 1 97.25 41 GLN B C 1
ATOM 1584 O O . GLN B 1 41 ? -12.773 -23.375 -1.637 1 97.25 41 GLN B O 1
ATOM 1589 N N . LYS B 1 42 ? -12.875 -22.5 -3.672 1 97.56 42 LYS B N 1
ATOM 1590 C CA . LYS B 1 42 ? -13.016 -21.125 -3.184 1 97.56 42 LYS B CA 1
ATOM 1591 C C . LYS B 1 42 ? -11.852 -20.75 -2.275 1 97.56 42 LYS B C 1
ATOM 1593 O O . LYS B 1 42 ? -12.055 -20.203 -1.186 1 97.56 42 LYS B O 1
ATOM 1598 N N . ILE B 1 43 ? -10.656 -21.094 -2.775 1 98.25 43 ILE B N 1
ATOM 1599 C CA . ILE B 1 43 ? -9.406 -20.75 -2.111 1 98.25 43 ILE B CA 1
ATOM 1600 C C . ILE B 1 43 ? -8.641 -19.734 -2.941 1 98.25 43 ILE B C 1
ATOM 1602 O O . ILE B 1 43 ? -8.508 -19.875 -4.16 1 98.25 43 ILE B O 1
ATOM 1606 N N . GLY B 1 44 ? -8.227 -18.672 -2.33 1 98.5 44 GLY B N 1
ATOM 1607 C CA . GLY B 1 44 ? -7.418 -17.656 -2.99 1 98.5 44 GLY B CA 1
ATOM 1608 C C . GLY B 1 44 ? -6.223 -17.203 -2.168 1 98.5 44 GLY B C 1
ATOM 1609 O O . GLY B 1 44 ? -6.211 -17.359 -0.946 1 98.5 44 GLY B O 1
ATOM 1610 N N . ALA B 1 45 ? -5.254 -16.656 -2.807 1 98.81 45 ALA B N 1
ATOM 1611 C CA . ALA B 1 45 ? -4.074 -16.109 -2.15 1 98.81 45 ALA B CA 1
ATOM 1612 C C . ALA B 1 45 ? -3.551 -14.883 -2.898 1 98.81 45 ALA B C 1
ATOM 1614 O O . ALA B 1 45 ? -3.67 -14.797 -4.125 1 98.81 45 ALA B O 1
ATOM 1615 N N . ILE B 1 46 ? -3.055 -13.984 -2.133 1 98.69 46 ILE B N 1
ATOM 1616 C CA . ILE B 1 46 ? -2.379 -12.828 -2.711 1 98.69 46 ILE B CA 1
ATOM 1617 C C . ILE B 1 46 ? -0.943 -12.758 -2.195 1 98.69 46 ILE B C 1
ATOM 1619 O O . ILE B 1 46 ? -0.695 -12.953 -1.004 1 98.69 46 ILE B O 1
ATOM 1623 N N . SER B 1 47 ? -0.03 -12.562 -3.105 1 98.75 47 SER B N 1
ATOM 1624 C CA . SER B 1 47 ? 1.351 -12.211 -2.789 1 98.75 47 SER B CA 1
ATOM 1625 C C . SER B 1 47 ? 1.672 -10.789 -3.213 1 98.75 47 SER B C 1
ATOM 1627 O O . SER B 1 47 ? 1.331 -10.367 -4.324 1 98.75 47 SER B O 1
ATOM 1629 N N . HIS B 1 48 ? 2.258 -10.047 -2.303 1 97.38 48 HIS B N 1
ATOM 1630 C CA . HIS B 1 48 ? 2.746 -8.703 -2.596 1 97.38 48 HIS B CA 1
ATOM 1631 C C . HIS B 1 48 ? 4.27 -8.672 -2.637 1 97.38 48 HIS B C 1
ATOM 1633 O O . HIS B 1 48 ? 4.922 -8.586 -1.593 1 97.38 48 HIS B O 1
ATOM 1639 N N . ILE B 1 49 ? 4.836 -8.633 -3.814 1 96.69 49 ILE B N 1
ATOM 1640 C CA . ILE B 1 49 ? 6.289 -8.664 -3.922 1 96.69 49 ILE B CA 1
ATOM 1641 C C . ILE B 1 49 ? 6.812 -7.262 -4.238 1 96.69 49 ILE B C 1
ATOM 1643 O O . ILE B 1 49 ? 6.125 -6.469 -4.891 1 96.69 49 ILE B O 1
ATOM 1647 N N . MET B 1 50 ? 8.016 -7.031 -3.828 1 92.19 50 MET B N 1
ATOM 1648 C CA . MET B 1 50 ? 8.617 -5.715 -3.996 1 92.19 50 MET B CA 1
ATOM 1649 C C . MET B 1 50 ? 9.656 -5.73 -5.105 1 92.19 50 MET B C 1
ATOM 1651 O O . MET B 1 50 ? 9.727 -4.801 -5.914 1 92.19 50 MET B O 1
ATOM 1655 N N . LEU B 1 51 ? 10.43 -6.824 -5.105 1 92.38 51 LEU B N 1
ATOM 1656 C CA . LEU B 1 51 ? 11.508 -6.941 -6.082 1 92.38 51 LEU B CA 1
ATOM 1657 C C . LEU B 1 51 ? 11.523 -8.336 -6.707 1 92.38 51 LEU B C 1
ATOM 1659 O O . LEU B 1 51 ? 11.125 -9.312 -6.066 1 92.38 51 LEU B O 1
ATOM 1663 N N . ALA B 1 52 ? 12.102 -8.344 -7.902 1 94.12 52 ALA B N 1
ATOM 1664 C CA . ALA B 1 52 ? 12.203 -9.625 -8.594 1 94.12 52 ALA B CA 1
ATOM 1665 C C . ALA B 1 52 ? 13.164 -10.562 -7.875 1 94.12 52 ALA B C 1
ATOM 1667 O O . ALA B 1 52 ? 12.797 -11.695 -7.539 1 94.12 52 ALA B O 1
ATOM 1668 N N . LYS B 1 53 ? 14.352 -9.969 -7.633 1 92.12 53 LYS B N 1
ATOM 1669 C CA . LYS B 1 53 ? 15.414 -10.758 -7.02 1 92.12 53 LYS B CA 1
ATOM 1670 C C . LYS B 1 53 ? 16.125 -9.969 -5.922 1 92.12 53 LYS B C 1
ATOM 1672 O O . LYS B 1 53 ? 16.156 -8.734 -5.957 1 92.12 53 LYS B O 1
ATOM 1677 N N . ASP B 1 54 ? 16.625 -10.781 -4.953 1 88.81 54 ASP B N 1
ATOM 1678 C CA . ASP B 1 54 ? 17.469 -10.188 -3.934 1 88.81 54 ASP B CA 1
ATOM 1679 C C . ASP B 1 54 ? 18.859 -9.883 -4.492 1 88.81 54 ASP B C 1
ATOM 1681 O O . ASP B 1 54 ? 19.641 -10.789 -4.762 1 88.81 54 ASP B O 1
ATOM 1685 N N . PRO B 1 55 ? 19.156 -8.625 -4.562 1 83.19 55 PRO B N 1
ATOM 1686 C CA . PRO B 1 55 ? 20.453 -8.32 -5.148 1 83.19 55 PRO B CA 1
ATOM 1687 C C . PRO B 1 55 ? 21.625 -8.773 -4.266 1 83.19 55 PRO B C 1
ATOM 1689 O O . PRO B 1 55 ? 22.734 -8.984 -4.758 1 83.19 55 PRO B O 1
ATOM 1692 N N . THR B 1 56 ? 21.406 -8.914 -2.998 1 82.56 56 THR B N 1
ATOM 1693 C CA . THR B 1 56 ? 22.469 -9.273 -2.074 1 82.56 56 THR B CA 1
ATOM 1694 C C . THR B 1 56 ? 22.531 -10.789 -1.886 1 82.56 56 THR B C 1
ATOM 1696 O O . THR B 1 56 ? 23.562 -11.32 -1.45 1 82.56 56 THR B O 1
ATOM 1699 N N . GLY B 1 57 ? 21.484 -11.406 -2.109 1 83.81 57 GLY B N 1
ATOM 1700 C CA . GLY B 1 57 ? 21.375 -12.836 -1.87 1 83.81 57 GLY B CA 1
ATOM 1701 C C . GLY B 1 57 ? 21.219 -13.188 -0.402 1 83.81 57 GLY B C 1
ATOM 1702 O O . GLY B 1 57 ? 21.094 -14.359 -0.047 1 83.81 57 GLY B O 1
ATOM 1703 N N . LYS B 1 58 ? 21.234 -12.25 0.44 1 84.69 58 LYS B N 1
ATOM 1704 C CA . LYS B 1 58 ? 21.188 -12.492 1.879 1 84.69 58 LYS B CA 1
ATOM 1705 C C . LYS B 1 58 ? 19.844 -12.078 2.459 1 84.69 58 LYS B C 1
ATOM 1707 O O . LYS B 1 58 ? 19.312 -12.742 3.346 1 84.69 58 LYS B O 1
ATOM 1712 N N . ASP B 1 59 ? 19.188 -11.102 1.933 1 84.25 59 ASP B N 1
ATOM 1713 C CA . ASP B 1 59 ? 17.953 -10.539 2.471 1 84.25 59 ASP B CA 1
ATOM 1714 C C . ASP B 1 59 ? 16.781 -11.492 2.26 1 84.25 59 ASP B C 1
ATOM 1716 O O . ASP B 1 59 ? 15.852 -11.531 3.068 1 84.25 59 ASP B O 1
ATOM 1720 N N . SER B 1 60 ? 16.859 -12.305 1.221 1 88.69 60 SER B N 1
ATOM 1721 C CA . SER B 1 60 ? 15.758 -13.195 0.876 1 88.69 60 SER B CA 1
ATOM 1722 C C . SER B 1 60 ? 15.602 -14.312 1.905 1 88.69 60 SER B C 1
ATOM 1724 O O . SER B 1 60 ? 14.531 -14.906 2.025 1 88.69 60 SER B O 1
ATOM 1726 N N . GLN B 1 61 ? 16.641 -14.609 2.66 1 88.75 61 GLN B N 1
ATOM 1727 C CA . GLN B 1 61 ? 16.547 -15.617 3.715 1 88.75 61 GLN B CA 1
ATOM 1728 C C . GLN B 1 61 ? 15.695 -15.125 4.875 1 88.75 61 GLN B C 1
ATOM 1730 O O . GLN B 1 61 ? 14.922 -15.891 5.461 1 88.75 61 GLN B O 1
ATOM 1735 N N . LYS B 1 62 ? 15.836 -13.852 5.105 1 86.94 62 LYS B N 1
ATOM 1736 C CA . LYS B 1 62 ? 15.086 -13.258 6.211 1 86.94 62 LYS B CA 1
ATOM 1737 C C . LYS B 1 62 ? 13.719 -12.773 5.754 1 86.94 62 LYS B C 1
ATOM 1739 O O . LYS B 1 62 ? 12.758 -12.773 6.535 1 86.94 62 LYS B O 1
ATOM 1744 N N . SER B 1 63 ? 13.617 -12.453 4.465 1 90.38 63 SER B N 1
ATOM 1745 C CA . SER B 1 63 ? 12.391 -11.883 3.912 1 90.38 63 SER B CA 1
ATOM 1746 C C . SER B 1 63 ? 12.039 -12.523 2.574 1 90.38 63 SER B C 1
ATOM 1748 O O . SER B 1 63 ? 11.984 -11.844 1.549 1 90.38 63 SER B O 1
ATOM 1750 N N . PRO B 1 64 ? 11.695 -13.766 2.656 1 93.75 64 PRO B N 1
ATOM 1751 C CA . PRO B 1 64 ? 11.484 -14.484 1.396 1 93.75 64 PRO B CA 1
ATOM 1752 C C . PRO B 1 64 ? 10.273 -13.961 0.618 1 93.75 64 PRO B C 1
ATOM 1754 O O . PRO B 1 64 ? 10.219 -14.102 -0.606 1 93.75 64 PRO B O 1
ATOM 1757 N N . HIS B 1 65 ? 9.305 -13.344 1.216 1 96.19 65 HIS B N 1
ATOM 1758 C CA . HIS B 1 65 ? 8.086 -12.922 0.543 1 96.19 65 HIS B CA 1
ATOM 1759 C C . HIS B 1 65 ? 8.281 -11.586 -0.169 1 96.19 65 HIS B C 1
ATOM 1761 O O . HIS B 1 65 ? 7.402 -11.133 -0.906 1 96.19 65 HIS B O 1
ATOM 1767 N N . LYS B 1 66 ? 9.461 -11.047 0.024 1 93.94 66 LYS B N 1
ATOM 1768 C CA . LYS B 1 66 ? 9.797 -9.742 -0.546 1 93.94 66 LYS B CA 1
ATOM 1769 C C . LYS B 1 66 ? 10.195 -9.875 -2.014 1 93.94 66 LYS B C 1
ATOM 1771 O O . LYS B 1 66 ? 10.023 -8.938 -2.795 1 93.94 66 LYS B O 1
ATOM 1776 N N . TYR B 1 67 ? 10.648 -11.031 -2.342 1 95.12 67 TYR B N 1
ATOM 1777 C CA . TYR B 1 67 ? 11.258 -11.234 -3.648 1 95.12 67 TYR B CA 1
ATOM 1778 C C . TYR B 1 67 ? 10.484 -12.258 -4.465 1 95.12 67 TYR B C 1
ATOM 1780 O O . TYR B 1 67 ? 10.133 -13.328 -3.961 1 95.12 67 TYR B O 1
ATOM 1788 N N . GLY B 1 68 ? 10.305 -11.898 -5.773 1 97.44 68 GLY B N 1
ATOM 1789 C CA . GLY B 1 68 ? 9.562 -12.797 -6.637 1 97.44 68 GLY B CA 1
ATOM 1790 C C . GLY B 1 68 ? 10.148 -14.195 -6.688 1 97.44 68 GLY B C 1
ATOM 1791 O O . GLY B 1 68 ? 9.414 -15.188 -6.582 1 97.44 68 GLY B O 1
ATOM 1792 N N . GLU B 1 69 ? 11.367 -14.289 -6.707 1 96.5 69 GLU B N 1
ATOM 1793 C CA . GLU B 1 69 ? 12.055 -15.57 -6.848 1 96.5 69 GLU B CA 1
ATOM 1794 C C . GLU B 1 69 ? 11.734 -16.5 -5.676 1 96.5 69 GLU B C 1
ATOM 1796 O O . GLU B 1 69 ? 11.609 -17.703 -5.852 1 96.5 69 GLU B O 1
ATOM 1801 N N . THR B 1 70 ? 11.586 -15.953 -4.531 1 97.31 70 THR B N 1
ATOM 1802 C CA . THR B 1 70 ? 11.344 -16.781 -3.357 1 97.31 70 THR B CA 1
ATOM 1803 C C . THR B 1 70 ? 9.867 -16.766 -2.969 1 97.31 70 THR B C 1
ATOM 1805 O O . THR B 1 70 ? 9.367 -17.719 -2.383 1 97.31 70 THR B O 1
ATOM 1808 N N . ALA B 1 71 ? 9.18 -15.766 -3.303 1 98.38 71 ALA B N 1
ATOM 1809 C CA . ALA B 1 71 ? 7.789 -15.609 -2.893 1 98.38 71 ALA B CA 1
ATOM 1810 C C . ALA B 1 71 ? 6.871 -16.5 -3.723 1 98.38 71 ALA B C 1
ATOM 1812 O O . ALA B 1 71 ? 5.906 -17.062 -3.199 1 98.38 71 ALA B O 1
ATOM 1813 N N . LEU B 1 72 ? 7.176 -16.625 -4.941 1 98.69 72 LEU B N 1
ATOM 1814 C CA . LEU B 1 72 ? 6.27 -17.312 -5.852 1 98.69 72 LEU B CA 1
ATOM 1815 C C . LEU B 1 72 ? 6.184 -18.797 -5.516 1 98.69 72 LEU B C 1
ATOM 1817 O O . LEU B 1 72 ? 5.09 -19.359 -5.426 1 98.69 72 LEU B O 1
ATOM 1821 N N . PRO B 1 73 ? 7.336 -19.484 -5.312 1 98.5 73 PRO B N 1
ATOM 1822 C CA . PRO B 1 73 ? 7.23 -20.875 -4.855 1 98.5 73 PRO B CA 1
ATOM 1823 C C . PRO B 1 73 ? 6.445 -21 -3.553 1 98.5 73 PRO B C 1
ATOM 1825 O O . PRO B 1 73 ? 5.664 -21.953 -3.396 1 98.5 73 PRO B O 1
ATOM 1828 N N . GLU B 1 74 ? 6.62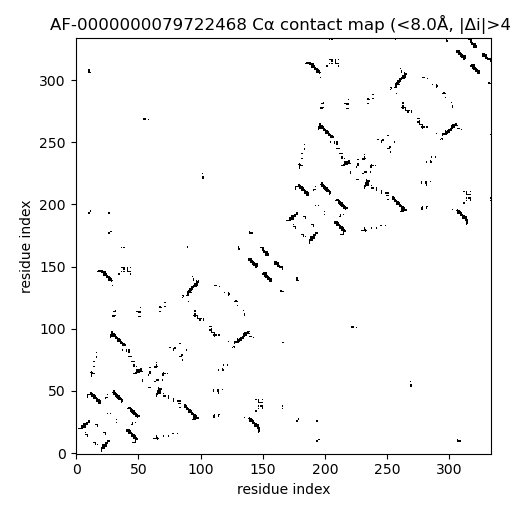5 -20.078 -2.643 1 98.44 74 GLU B N 1
ATOM 1829 C CA . GLU B 1 74 ? 5.902 -20.109 -1.374 1 98.44 74 GLU B CA 1
ATOM 1830 C C . GLU B 1 74 ? 4.406 -19.906 -1.586 1 98.44 74 GLU B C 1
ATOM 1832 O O . GLU B 1 74 ? 3.588 -20.531 -0.912 1 98.44 74 GLU B O 1
ATOM 1837 N N . LEU B 1 75 ? 4.066 -19.062 -2.473 1 98.69 75 LEU B N 1
ATOM 1838 C CA . LEU B 1 75 ? 2.676 -18.797 -2.818 1 98.69 75 LEU B CA 1
ATOM 1839 C C . LEU B 1 75 ? 1.976 -20.078 -3.268 1 98.69 75 LEU B C 1
ATOM 1841 O O . LEU B 1 75 ? 0.886 -20.406 -2.785 1 98.69 75 LEU B O 1
ATOM 1845 N N . ILE B 1 76 ? 2.629 -20.812 -4.117 1 98.62 76 ILE B N 1
ATOM 1846 C CA . ILE B 1 76 ? 2.082 -22.078 -4.605 1 98.62 76 ILE B CA 1
ATOM 1847 C C . ILE B 1 76 ? 1.97 -23.062 -3.455 1 98.62 76 ILE B C 1
ATOM 1849 O O . ILE B 1 76 ? 0.952 -23.75 -3.314 1 98.62 76 ILE B O 1
ATOM 1853 N N . LYS B 1 77 ? 2.994 -23.094 -2.686 1 98.5 77 LYS B N 1
ATOM 1854 C CA . LYS B 1 77 ? 3.004 -24.016 -1.545 1 98.5 77 LYS B CA 1
ATOM 1855 C C . LYS B 1 77 ? 1.835 -23.719 -0.605 1 98.5 77 LYS B C 1
ATOM 1857 O O . LYS B 1 77 ? 1.171 -24.641 -0.132 1 98.5 77 LYS B O 1
ATOM 1862 N N . MET B 1 78 ? 1.567 -22.531 -0.383 1 98.5 78 MET B N 1
ATOM 1863 C CA . MET B 1 78 ? 0.495 -22.141 0.528 1 98.5 78 MET B CA 1
ATOM 1864 C C . MET B 1 78 ? -0.869 -22.5 -0.048 1 98.5 78 MET B C 1
ATOM 1866 O O . MET B 1 78 ? -1.771 -22.906 0.688 1 98.5 78 MET B O 1
ATOM 1870 N N . MET B 1 79 ? -1.02 -22.375 -1.319 1 98.44 79 MET B N 1
ATOM 1871 C CA . MET B 1 79 ? -2.242 -22.844 -1.974 1 98.44 79 MET B CA 1
ATOM 1872 C C . MET B 1 79 ? -2.438 -24.344 -1.774 1 98.44 79 MET B C 1
ATOM 1874 O O . MET B 1 79 ? -3.541 -24.781 -1.458 1 98.44 79 MET B O 1
ATOM 1878 N N . GLN B 1 80 ? -1.356 -25.016 -1.951 1 98.25 80 GLN B N 1
ATOM 1879 C CA . GLN B 1 80 ? -1.409 -26.469 -1.809 1 98.25 80 GLN B CA 1
ATOM 1880 C C . GLN B 1 80 ? -1.742 -26.859 -0.374 1 98.25 80 GLN B C 1
ATOM 1882 O O . GLN B 1 80 ? -2.566 -27.75 -0.148 1 98.25 80 GLN B O 1
ATOM 1887 N N . GLU B 1 81 ? -1.143 -26.188 0.549 1 98.38 81 GLU B N 1
ATOM 1888 C CA . GLU B 1 81 ? -1.397 -26.453 1.961 1 98.38 81 GLU B CA 1
ATOM 1889 C C . GLU B 1 81 ? -2.848 -26.156 2.328 1 98.38 81 GLU B C 1
ATOM 1891 O O . GLU B 1 81 ? -3.408 -26.781 3.23 1 98.38 81 GLU B O 1
ATOM 1896 N N . ALA B 1 82 ? -3.463 -25.297 1.571 1 98.12 82 ALA B N 1
ATOM 1897 C CA . ALA B 1 82 ? -4.848 -24.906 1.833 1 98.12 82 ALA B CA 1
ATOM 1898 C C . ALA B 1 82 ? -5.824 -25.875 1.184 1 98.12 82 ALA B C 1
ATOM 1900 O O . ALA B 1 82 ? -7.023 -25.844 1.455 1 98.12 82 ALA B O 1
ATOM 1901 N N . GLY B 1 83 ? -5.324 -26.719 0.26 1 97.88 83 GLY B N 1
ATOM 1902 C CA . GLY B 1 83 ? -6.168 -27.766 -0.282 1 97.88 83 GLY B CA 1
ATOM 1903 C C . GLY B 1 83 ? -6.32 -27.703 -1.789 1 97.88 83 GLY B C 1
ATOM 1904 O O . GLY B 1 83 ? -7.125 -28.422 -2.373 1 97.88 83 GLY B O 1
ATOM 1905 N N . SER B 1 84 ? -5.586 -26.812 -2.414 1 97.88 84 SER B N 1
ATOM 1906 C CA . SER B 1 84 ? -5.629 -26.703 -3.869 1 97.88 84 SER B CA 1
ATOM 1907 C C . SER B 1 84 ? -4.379 -27.297 -4.504 1 97.88 84 SER B C 1
ATOM 1909 O O . SER B 1 84 ? -3.525 -27.859 -3.809 1 97.88 84 SER B O 1
ATOM 1911 N N . SER B 1 85 ? -4.387 -27.312 -5.844 1 97 85 SER B N 1
ATOM 1912 C CA . SER B 1 85 ? -3.246 -27.844 -6.578 1 97 85 SER B CA 1
ATOM 1913 C C . SER B 1 85 ? -3.098 -27.156 -7.934 1 97 85 SER B C 1
ATOM 1915 O O . SER B 1 85 ? -4.051 -26.578 -8.445 1 97 85 SER B O 1
ATOM 1917 N N . ILE B 1 86 ? -1.853 -27.172 -8.352 1 96.19 86 ILE B N 1
ATOM 1918 C CA . ILE B 1 86 ? -1.616 -26.641 -9.688 1 96.19 86 ILE B CA 1
ATOM 1919 C C . ILE B 1 86 ? -2.586 -27.281 -10.68 1 96.19 86 ILE B C 1
ATOM 1921 O O . ILE B 1 86 ? -2.811 -28.5 -10.648 1 96.19 86 ILE B O 1
ATOM 1925 N N . GLY B 1 87 ? -3.143 -26.516 -11.492 1 96.81 87 GLY B N 1
ATOM 1926 C CA . GLY B 1 87 ? -4.18 -26.984 -12.398 1 96.81 87 GLY B CA 1
ATOM 1927 C C . GLY B 1 87 ? -5.578 -26.609 -11.953 1 96.81 87 GLY B C 1
ATOM 1928 O O . GLY B 1 87 ? -6.52 -26.625 -12.75 1 96.81 87 GLY B O 1
ATOM 1929 N N . GLN B 1 88 ? -5.715 -26.281 -10.68 1 97.25 88 GLN B N 1
ATOM 1930 C CA . GLN B 1 88 ? -7.031 -25.984 -10.133 1 97.25 88 GLN B CA 1
ATOM 1931 C C . GLN B 1 88 ? -7.211 -24.484 -9.93 1 97.25 88 GLN B C 1
ATOM 1933 O O . GLN B 1 88 ? -8.297 -24.016 -9.578 1 97.25 88 GLN B O 1
ATOM 1938 N N . PHE B 1 89 ? -6.133 -23.766 -10.055 1 97.56 89 PHE B N 1
ATOM 1939 C CA . PHE B 1 89 ? -6.234 -22.328 -9.875 1 97.56 89 PHE B CA 1
ATOM 1940 C C . PHE B 1 89 ? -5.539 -21.594 -11.016 1 97.56 89 PHE B C 1
ATOM 1942 O O . PHE B 1 89 ? -4.777 -22.188 -11.773 1 97.56 89 PHE B O 1
ATOM 1949 N N . ASN B 1 90 ? -5.926 -20.328 -11.172 1 98.06 90 ASN B N 1
ATOM 1950 C CA . ASN B 1 90 ? -5.328 -19.406 -12.141 1 98.06 90 ASN B CA 1
ATOM 1951 C C . ASN B 1 90 ? -4.742 -18.172 -11.461 1 98.06 90 ASN B C 1
ATOM 1953 O O . ASN B 1 90 ? -4.859 -18.016 -10.25 1 98.06 90 ASN B O 1
ATOM 1957 N N . CYS B 1 91 ? -4.07 -17.406 -12.32 1 98.5 91 CYS B N 1
ATOM 1958 C CA . CYS B 1 91 ? -3.34 -16.25 -11.805 1 98.5 91 CYS B CA 1
ATOM 1959 C C . CYS B 1 91 ? -3.889 -14.953 -12.375 1 98.5 91 CYS B C 1
ATOM 1961 O O . CYS B 1 91 ? -4.301 -14.906 -13.539 1 98.5 91 CYS B O 1
ATOM 1963 N N . ARG B 1 92 ? -3.992 -13.922 -11.547 1 98.62 92 ARG B N 1
ATOM 1964 C CA . ARG B 1 92 ? -4.141 -12.531 -11.945 1 98.62 92 ARG B CA 1
ATOM 1965 C C . ARG B 1 92 ? -2.988 -11.68 -11.414 1 98.62 92 ARG B C 1
ATOM 1967 O O . ARG B 1 92 ? -2.502 -11.914 -10.305 1 98.62 92 ARG B O 1
ATOM 1974 N N . MET B 1 93 ? -2.596 -10.719 -12.195 1 98.56 93 MET B N 1
ATOM 1975 C CA . MET B 1 93 ? -1.424 -9.922 -11.859 1 98.56 93 MET B CA 1
ATOM 1976 C C . MET B 1 93 ? -1.746 -8.43 -11.922 1 98.56 93 MET B C 1
ATOM 1978 O O . MET B 1 93 ? -2.342 -7.961 -12.891 1 98.56 93 MET B O 1
ATOM 1982 N N . PHE B 1 94 ? -1.34 -7.715 -10.891 1 98.44 94 PHE B N 1
ATOM 1983 C CA . PHE B 1 94 ? -1.66 -6.293 -10.789 1 98.44 94 PHE B CA 1
ATOM 1984 C C . PHE B 1 94 ? -0.449 -5.496 -10.328 1 98.44 94 PHE B C 1
ATOM 1986 O O . PHE B 1 94 ? 0.396 -6.012 -9.594 1 98.44 94 PHE B O 1
ATOM 1993 N N . GLY B 1 95 ? -0.412 -4.16 -10.695 1 97.19 95 GLY B N 1
ATOM 1994 C CA . GLY B 1 95 ? 0.607 -3.264 -10.172 1 97.19 95 GLY B CA 1
ATOM 1995 C C . GLY B 1 95 ? 1.761 -3.049 -11.133 1 97.19 95 GLY B C 1
ATOM 1996 O O . GLY B 1 95 ? 1.556 -2.943 -12.344 1 97.19 95 GLY B O 1
ATOM 1997 N N . GLY B 1 96 ? 2.918 -2.777 -10.594 1 95.31 96 GLY B N 1
ATOM 1998 C CA . GLY B 1 96 ? 4.094 -2.547 -11.414 1 95.31 96 GLY B CA 1
ATOM 1999 C C . GLY B 1 96 ? 4.129 -1.163 -12.039 1 95.31 96 GLY B C 1
ATOM 2000 O O . GLY B 1 96 ? 4.703 -0.972 -13.109 1 95.31 96 GLY B O 1
ATOM 2001 N N . ALA B 1 97 ? 3.484 -0.274 -11.43 1 92.44 97 ALA B N 1
ATOM 2002 C CA . ALA B 1 97 ? 3.447 1.087 -11.961 1 92.44 97 ALA B CA 1
ATOM 2003 C C . ALA B 1 97 ? 4.824 1.742 -11.883 1 92.44 97 ALA B C 1
ATOM 2005 O O . ALA B 1 97 ? 5.609 1.444 -10.977 1 92.44 97 ALA B O 1
ATOM 2006 N N . SER B 1 98 ? 5.094 2.607 -12.836 1 89.12 98 SER B N 1
ATOM 2007 C CA . SER B 1 98 ? 6.297 3.436 -12.797 1 89.12 98 SER B CA 1
ATOM 2008 C C . SER B 1 98 ? 6.094 4.652 -11.898 1 89.12 98 SER B C 1
ATOM 2010 O O . SER B 1 98 ? 5.758 5.738 -12.383 1 89.12 98 SER B O 1
ATOM 2012 N N . MET B 1 99 ? 6.438 4.453 -10.594 1 85.19 99 MET B N 1
ATOM 2013 C CA . MET B 1 99 ? 6.137 5.469 -9.594 1 85.19 99 MET B CA 1
ATOM 2014 C C . MET B 1 99 ? 7.285 6.465 -9.469 1 85.19 99 MET B C 1
ATOM 2016 O O . MET B 1 99 ? 7.113 7.551 -8.906 1 85.19 99 MET B O 1
ATOM 2020 N N . PHE B 1 100 ? 8.383 6.176 -10.016 1 79.69 100 PHE B N 1
ATOM 2021 C CA . PHE B 1 100 ? 9.586 6.977 -9.805 1 79.69 100 PHE B CA 1
ATOM 2022 C C . PHE B 1 100 ? 10.07 7.574 -11.125 1 79.69 100 PHE B C 1
ATOM 2024 O O . PHE B 1 100 ? 11.273 7.742 -11.328 1 79.69 100 PHE B O 1
ATOM 2031 N N . LYS B 1 101 ? 9.055 7.832 -11.906 1 75.69 101 LYS B N 1
ATOM 2032 C CA . LYS B 1 101 ? 9.422 8.438 -13.188 1 75.69 101 LYS B CA 1
ATOM 2033 C C . LYS B 1 101 ? 10.133 9.773 -12.977 1 75.69 101 LYS B C 1
ATOM 2035 O O . LYS B 1 101 ? 9.695 10.594 -12.156 1 75.69 101 LYS B O 1
ATOM 2040 N N . GLY B 1 102 ? 11.219 9.922 -13.609 1 71.62 102 GLY B N 1
ATOM 2041 C CA . GLY B 1 102 ? 11.961 11.172 -13.523 1 71.62 102 GLY B CA 1
ATOM 2042 C C . GLY B 1 102 ? 13.172 11.078 -12.609 1 71.62 102 GLY B C 1
ATOM 2043 O O . GLY B 1 102 ? 14.07 11.914 -12.672 1 71.62 102 GLY B O 1
ATOM 2044 N N . ILE B 1 103 ? 13.055 10.125 -11.711 1 74 103 ILE B N 1
ATOM 2045 C CA . ILE B 1 103 ? 14.234 9.914 -10.875 1 74 103 ILE B CA 1
ATOM 2046 C C . ILE B 1 103 ? 15.352 9.297 -11.719 1 74 103 ILE B C 1
ATOM 2048 O O . ILE B 1 103 ? 15.109 8.383 -12.516 1 74 103 ILE B O 1
ATOM 2052 N N . ASN B 1 104 ? 16.484 9.836 -11.578 1 75.62 104 ASN B N 1
ATOM 2053 C CA . ASN B 1 104 ? 17.625 9.383 -12.375 1 75.62 104 ASN B CA 1
ATOM 2054 C C . ASN B 1 104 ? 18.203 8.07 -11.844 1 75.62 104 ASN B C 1
ATOM 2056 O O . ASN B 1 104 ? 19.344 8.023 -11.375 1 75.62 104 ASN B O 1
ATOM 2060 N N . SER B 1 105 ? 17.484 7.098 -11.891 1 77 105 SER B N 1
ATOM 2061 C CA . SER B 1 105 ? 17.891 5.738 -11.547 1 77 105 SER B CA 1
ATOM 2062 C C . SER B 1 105 ? 17.188 4.715 -12.43 1 77 105 SER B C 1
ATOM 2064 O O . SER B 1 105 ? 15.969 4.531 -12.336 1 77 105 SER B O 1
ATOM 2066 N N . ASN B 1 106 ? 17.984 4.051 -13.219 1 77.81 106 ASN B N 1
ATOM 2067 C CA . ASN B 1 106 ? 17.453 3.029 -14.109 1 77.81 106 ASN B CA 1
ATOM 2068 C C . ASN B 1 106 ? 16.797 1.89 -13.336 1 77.81 106 ASN B C 1
ATOM 2070 O O . ASN B 1 106 ? 15.75 1.373 -13.742 1 77.81 106 ASN B O 1
ATOM 2074 N N . PHE B 1 107 ? 17.406 1.583 -12.297 1 78.5 107 PHE B N 1
ATOM 2075 C CA . PHE B 1 107 ? 16.891 0.499 -11.461 1 78.5 107 PHE B CA 1
ATOM 2076 C C . PHE B 1 107 ? 15.492 0.827 -10.945 1 78.5 107 PHE B C 1
ATOM 2078 O O . PHE B 1 107 ? 14.57 0.023 -11.086 1 78.5 107 PHE B O 1
ATOM 2085 N N . LEU B 1 108 ? 15.297 2.002 -10.492 1 76.56 108 LEU B N 1
ATOM 2086 C CA . LEU B 1 108 ? 14.023 2.418 -9.906 1 76.56 108 LEU B CA 1
ATOM 2087 C C . LEU B 1 108 ? 12.938 2.516 -10.977 1 76.56 108 LEU B C 1
ATOM 2089 O O . LEU B 1 108 ? 11.773 2.211 -10.711 1 76.56 108 LEU B O 1
ATOM 2093 N N . GLN B 1 109 ? 13.461 2.85 -12.062 1 78.56 109 GLN B N 1
ATOM 2094 C CA . GLN B 1 109 ? 12.492 3.078 -13.125 1 78.56 109 GLN B CA 1
ATOM 2095 C C . GLN B 1 109 ? 12 1.76 -13.719 1 78.56 109 GLN B C 1
ATOM 2097 O O . GLN B 1 109 ? 10.93 1.706 -14.328 1 78.56 109 GLN B O 1
ATOM 2102 N N . ASN B 1 110 ? 12.773 0.681 -13.43 1 85.38 110 ASN B N 1
ATOM 2103 C CA . ASN B 1 110 ? 12.43 -0.568 -14.102 1 85.38 110 ASN B CA 1
ATOM 2104 C C . ASN B 1 110 ? 11.984 -1.634 -13.109 1 85.38 110 ASN B C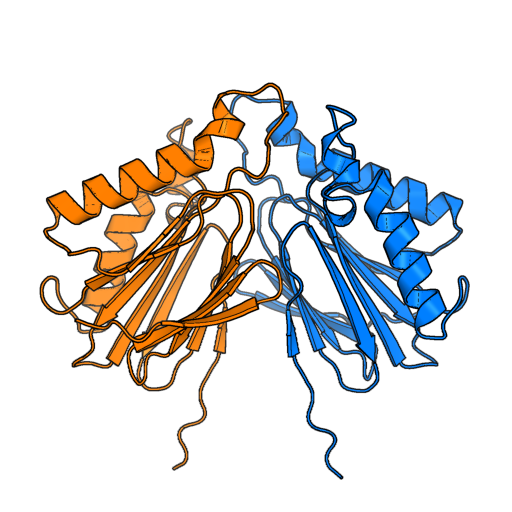 1
ATOM 2106 O O . ASN B 1 110 ? 11.844 -2.805 -13.469 1 85.38 110 ASN B O 1
ATOM 2110 N N . ILE B 1 111 ? 11.75 -1.263 -11.898 1 88.44 111 ILE B N 1
ATOM 2111 C CA . ILE B 1 111 ? 11.336 -2.211 -10.867 1 88.44 111 ILE B CA 1
ATOM 2112 C C . ILE B 1 111 ? 10.07 -2.939 -11.32 1 88.44 111 ILE B C 1
ATOM 2114 O O . ILE B 1 111 ? 10 -4.168 -11.273 1 88.44 111 ILE B O 1
ATOM 2118 N N . GLY B 1 112 ? 9.078 -2.201 -11.75 1 92.62 112 GLY B N 1
ATOM 2119 C CA . GLY B 1 112 ? 7.832 -2.787 -12.211 1 92.62 112 GLY B CA 1
ATOM 2120 C C . GLY B 1 112 ? 8.023 -3.789 -13.328 1 92.62 112 GLY B C 1
ATOM 2121 O O . GLY B 1 112 ? 7.484 -4.898 -13.281 1 92.62 112 GLY B O 1
ATOM 2122 N N . GLU B 1 113 ? 8.82 -3.424 -14.234 1 93.62 113 GLU B N 1
ATOM 2123 C CA . GLU B 1 113 ? 9.07 -4.273 -15.398 1 93.62 113 GLU B CA 1
ATOM 2124 C C . GLU B 1 113 ? 9.781 -5.559 -15 1 93.62 113 GLU B C 1
ATOM 2126 O O . GLU B 1 113 ? 9.461 -6.637 -15.508 1 93.62 113 GLU B O 1
ATOM 2131 N N . GLN B 1 114 ? 10.703 -5.477 -14.148 1 93.56 114 GLN B N 1
ATOM 2132 C CA . GLN B 1 114 ? 11.438 -6.648 -13.688 1 93.56 114 GLN B CA 1
ATOM 2133 C C . GLN B 1 114 ? 10.531 -7.598 -12.914 1 93.56 114 GLN B C 1
ATOM 2135 O O . GLN B 1 114 ? 10.609 -8.82 -13.078 1 93.56 114 GLN B O 1
ATOM 2140 N N . ASN B 1 115 ? 9.758 -6.996 -12.086 1 95.31 115 ASN B N 1
ATOM 2141 C CA . ASN B 1 115 ? 8.828 -7.809 -11.312 1 95.31 115 ASN B CA 1
ATOM 2142 C C . ASN B 1 115 ? 7.832 -8.531 -12.219 1 95.31 115 ASN B C 1
ATOM 2144 O O . ASN B 1 115 ? 7.566 -9.719 -12.039 1 95.31 115 ASN B O 1
ATOM 2148 N N . ILE B 1 116 ? 7.336 -7.836 -13.188 1 97.56 116 ILE B N 1
ATOM 2149 C CA . ILE B 1 116 ? 6.391 -8.414 -14.141 1 97.56 116 ILE B CA 1
ATOM 2150 C C . ILE B 1 116 ? 7.043 -9.594 -14.867 1 97.56 116 ILE B C 1
ATOM 2152 O O . ILE B 1 116 ? 6.441 -10.656 -14.992 1 97.56 116 ILE B O 1
ATOM 2156 N N . ALA B 1 117 ? 8.242 -9.43 -15.234 1 97.5 117 ALA B N 1
ATOM 2157 C CA . ALA B 1 117 ? 8.961 -10.445 -16 1 97.5 117 ALA B CA 1
ATOM 2158 C C . ALA B 1 117 ? 9.141 -11.719 -15.195 1 97.5 117 ALA B C 1
ATOM 2160 O O . ALA B 1 117 ? 8.93 -12.82 -15.703 1 97.5 117 ALA B O 1
ATOM 2161 N N . ILE B 1 118 ? 9.508 -11.609 -13.969 1 97.62 118 ILE B N 1
ATOM 2162 C CA . ILE B 1 118 ? 9.797 -12.789 -13.156 1 97.62 118 ILE B CA 1
ATOM 2163 C C . ILE B 1 118 ? 8.5 -13.555 -12.883 1 97.62 118 ILE B C 1
ATOM 2165 O O . ILE B 1 118 ? 8.5 -14.781 -12.82 1 97.62 118 ILE B O 1
ATOM 2169 N N . VAL B 1 119 ? 7.422 -12.844 -12.68 1 98.5 119 VAL B N 1
ATOM 2170 C CA . VAL B 1 119 ? 6.141 -13.492 -12.422 1 98.5 119 VAL B CA 1
ATOM 2171 C C . VAL B 1 119 ? 5.688 -14.25 -13.664 1 98.5 119 VAL B C 1
ATOM 2173 O O . VAL B 1 119 ? 5.297 -15.422 -13.578 1 98.5 119 VAL B O 1
ATOM 2176 N N . LYS B 1 120 ? 5.754 -13.609 -14.797 1 98.56 120 LYS B N 1
ATOM 2177 C CA . LYS B 1 120 ? 5.324 -14.234 -16.047 1 98.56 120 LYS B CA 1
ATOM 2178 C C . LYS B 1 120 ? 6.156 -15.477 -16.344 1 98.56 120 LYS B C 1
ATOM 2180 O O . LYS B 1 120 ? 5.613 -16.516 -16.719 1 98.56 120 LYS B O 1
ATOM 2185 N N . LYS B 1 121 ? 7.414 -15.312 -16.203 1 98.56 121 LYS B N 1
ATOM 2186 C CA . LYS B 1 121 ? 8.305 -16.453 -16.438 1 98.56 121 LYS B CA 1
ATOM 2187 C C . LYS B 1 121 ? 7.961 -17.625 -15.523 1 98.56 121 LYS B C 1
ATOM 2189 O O . LYS B 1 121 ? 7.852 -18.766 -15.984 1 98.56 121 LYS B O 1
ATOM 2194 N N . PHE B 1 122 ? 7.812 -17.344 -14.281 1 98.75 122 PHE B N 1
ATOM 2195 C CA . PHE B 1 122 ? 7.52 -18.375 -13.297 1 98.75 122 PHE B CA 1
ATOM 2196 C C . PHE B 1 122 ? 6.191 -19.047 -13.594 1 98.75 122 PHE B C 1
ATOM 2198 O O . PHE B 1 122 ? 6.098 -20.281 -13.57 1 98.75 122 PHE B O 1
ATOM 2205 N N . MET B 1 123 ? 5.156 -18.266 -13.859 1 98.5 123 MET B N 1
ATOM 2206 C CA . MET B 1 123 ? 3.834 -18.812 -14.141 1 98.5 123 MET B CA 1
ATOM 2207 C C . MET B 1 123 ? 3.863 -19.672 -15.398 1 98.5 123 MET B C 1
ATOM 2209 O O . MET B 1 123 ? 3.236 -20.734 -15.445 1 98.5 123 MET B O 1
ATOM 2213 N N . GLU B 1 124 ? 4.566 -19.219 -16.359 1 98.5 124 GLU B N 1
ATOM 2214 C CA . GLU B 1 124 ? 4.719 -20 -17.594 1 98.5 124 GLU B CA 1
ATOM 2215 C C . GLU B 1 124 ? 5.391 -21.344 -17.312 1 98.5 124 GLU B C 1
ATOM 2217 O O . GLU B 1 124 ? 4.918 -22.391 -17.766 1 98.5 124 GLU B O 1
ATOM 2222 N N . GLU B 1 125 ? 6.383 -21.328 -16.578 1 98.31 125 GLU B N 1
ATOM 2223 C CA . GLU B 1 125 ? 7.129 -22.547 -16.234 1 98.31 125 GLU B CA 1
ATOM 2224 C C . GLU B 1 125 ? 6.254 -23.531 -15.469 1 98.31 125 GLU B C 1
ATOM 2226 O O . GLU B 1 125 ? 6.379 -24.75 -15.648 1 98.31 125 GLU B O 1
ATOM 2231 N N . LYS B 1 126 ? 5.406 -23.016 -14.625 1 98.31 126 LYS B N 1
ATOM 2232 C CA . LYS B 1 126 ? 4.559 -23.859 -13.797 1 98.31 126 LYS B CA 1
ATOM 2233 C C . LYS B 1 126 ? 3.238 -24.172 -14.492 1 98.31 126 LYS B C 1
ATOM 2235 O O . LYS B 1 126 ? 2.398 -24.891 -13.945 1 98.31 126 LYS B O 1
ATOM 2240 N N . LYS B 1 127 ? 3.074 -23.609 -15.648 1 97.94 127 LYS B N 1
ATOM 2241 C CA . LYS B 1 127 ? 1.873 -23.797 -16.453 1 97.94 127 LYS B CA 1
ATOM 2242 C C . LYS B 1 127 ? 0.632 -23.281 -15.734 1 97.94 127 LYS B C 1
ATOM 2244 O O . LYS B 1 127 ? -0.394 -23.969 -15.688 1 97.94 127 LYS B O 1
ATOM 2249 N N . ILE B 1 128 ? 0.76 -22.203 -15.117 1 98.12 128 ILE B N 1
ATOM 2250 C CA . ILE B 1 128 ? -0.352 -21.5 -14.477 1 98.12 128 ILE B CA 1
ATOM 2251 C C . ILE B 1 128 ? -0.777 -20.312 -15.344 1 98.12 128 ILE B C 1
ATOM 2253 O O . ILE B 1 128 ? -0.016 -19.359 -15.523 1 98.12 128 ILE B O 1
ATOM 2257 N N . PRO B 1 129 ? -1.979 -20.344 -15.883 1 98 129 PRO B N 1
ATOM 2258 C CA . PRO B 1 129 ? -2.389 -19.266 -16.781 1 98 129 PRO B CA 1
ATOM 2259 C C . PRO B 1 129 ? -2.633 -17.953 -16.031 1 98 129 PRO B C 1
ATOM 2261 O O . PRO B 1 129 ? -3.268 -17.938 -14.977 1 98 129 PRO B O 1
ATOM 2264 N N . ILE B 1 130 ? -2.094 -16.906 -16.562 1 98.25 130 ILE B N 1
ATOM 2265 C CA . ILE B 1 130 ? -2.469 -15.562 -16.141 1 98.25 130 ILE B CA 1
ATOM 2266 C C . ILE B 1 130 ? -3.684 -15.086 -16.938 1 98.25 130 ILE B C 1
ATOM 2268 O O . ILE B 1 130 ? -3.588 -14.844 -18.141 1 98.25 130 ILE B O 1
ATOM 2272 N N . ILE B 1 131 ? -4.766 -14.859 -16.219 1 97.94 131 ILE B N 1
ATOM 2273 C CA . ILE B 1 131 ? -6 -14.672 -16.969 1 97.94 131 ILE B CA 1
ATOM 2274 C C . ILE B 1 131 ? -6.418 -13.203 -16.922 1 97.94 131 ILE B C 1
ATOM 2276 O O . ILE B 1 131 ? -7.285 -12.781 -17.688 1 97.94 131 ILE B O 1
ATOM 2280 N N . VAL B 1 132 ? -5.93 -12.461 -16.016 1 97.88 132 VAL B N 1
ATOM 2281 C CA . VAL B 1 132 ? -6.164 -11.023 -15.914 1 97.88 132 VAL B CA 1
ATOM 2282 C C . VAL B 1 132 ? -4.859 -10.305 -15.594 1 97.88 132 VAL B C 1
ATOM 2284 O O . VAL B 1 132 ? -4.07 -10.781 -14.773 1 97.88 132 VAL B O 1
ATOM 2287 N N . GLU B 1 133 ? -4.629 -9.227 -16.297 1 97.56 133 GLU B N 1
ATOM 2288 C CA . GLU B 1 133 ? -3.488 -8.367 -16 1 97.56 133 GLU B CA 1
ATOM 2289 C C . GLU B 1 133 ? -3.895 -6.895 -15.984 1 97.56 133 GLU B C 1
ATOM 2291 O O . GLU B 1 133 ? -4.617 -6.438 -16.875 1 97.56 133 GLU B O 1
ATOM 2296 N N . ASP B 1 134 ? -3.627 -6.234 -14.984 1 97.94 134 ASP B N 1
ATOM 2297 C CA . ASP B 1 134 ? -3.607 -4.777 -14.906 1 97.94 134 ASP B CA 1
ATOM 2298 C C . ASP B 1 134 ? -2.279 -4.27 -14.344 1 97.94 134 ASP B C 1
ATOM 2300 O O . ASP B 1 134 ? -2.162 -4.023 -13.148 1 97.94 134 ASP B O 1
ATOM 2304 N N . ILE B 1 135 ? -1.306 -4.102 -15.297 1 97.75 135 ILE B N 1
ATOM 2305 C CA . ILE B 1 135 ? 0.076 -3.928 -14.867 1 97.75 135 ILE B CA 1
ATOM 2306 C C . ILE B 1 135 ? 0.675 -2.695 -15.539 1 97.75 135 ILE B C 1
ATOM 2308 O O . ILE B 1 135 ? 0.142 -2.205 -16.531 1 97.75 135 ILE B O 1
ATOM 2312 N N . ALA B 1 136 ? 1.755 -2.246 -14.914 1 95.56 136 ALA B N 1
ATOM 2313 C CA . ALA B 1 136 ? 2.541 -1.127 -15.43 1 95.56 136 ALA B CA 1
ATOM 2314 C C . ALA B 1 136 ? 1.743 0.174 -15.375 1 95.56 136 ALA B C 1
ATOM 2316 O O . ALA B 1 136 ? 0.993 0.411 -14.43 1 95.56 136 ALA B O 1
ATOM 2317 N N . GLY B 1 137 ? 2.062 1.12 -16.156 1 92.81 137 GLY B N 1
ATOM 2318 C CA . GLY B 1 137 ? 1.443 2.434 -16.078 1 92.81 137 GLY B CA 1
ATOM 2319 C C . GLY B 1 137 ? 2.07 3.32 -15.016 1 92.81 137 GLY B C 1
ATOM 2320 O O . GLY B 1 137 ? 3.238 3.141 -14.664 1 92.81 137 GLY B O 1
ATOM 2321 N N . ASN B 1 138 ? 1.247 4.316 -14.492 1 88.19 138 ASN B N 1
ATOM 2322 C CA . ASN B 1 138 ? 1.809 5.297 -13.57 1 88.19 138 ASN B CA 1
ATOM 2323 C C . ASN B 1 138 ? 0.888 5.531 -12.375 1 88.19 138 ASN B C 1
ATOM 2325 O O . ASN B 1 138 ? 1.027 6.531 -11.664 1 88.19 138 ASN B O 1
ATOM 2329 N N . GLU B 1 139 ? -0.049 4.668 -12.195 1 89.12 139 GLU B N 1
ATOM 2330 C CA . GLU B 1 139 ? -1.019 4.832 -11.117 1 89.12 139 GLU B CA 1
ATOM 2331 C C . GLU B 1 139 ? -0.967 3.656 -10.148 1 89.12 139 GLU B C 1
ATOM 2333 O O . GLU B 1 139 ? -0.808 2.508 -10.562 1 89.12 139 GLU B O 1
ATOM 2338 N N . GLY B 1 140 ? -1.065 4.008 -8.867 1 91.31 140 GLY B N 1
ATOM 2339 C CA . GLY B 1 140 ? -1.282 2.953 -7.891 1 91.31 140 GLY B CA 1
ATOM 2340 C C . GLY B 1 140 ? -2.664 2.336 -7.973 1 91.31 140 GLY B C 1
ATOM 2341 O O . GLY B 1 140 ? -3.566 2.9 -8.594 1 91.31 140 GLY B O 1
ATOM 2342 N N . ARG B 1 141 ? -2.805 1.254 -7.359 1 93.94 141 ARG B N 1
ATOM 2343 C CA . ARG B 1 141 ? -4.113 0.607 -7.375 1 93.94 141 ARG B CA 1
ATOM 2344 C C . ARG B 1 141 ? -4.285 -0.308 -6.168 1 93.94 141 ARG B C 1
ATOM 2346 O O . ARG B 1 141 ? -3.301 -0.81 -5.617 1 93.94 141 ARG B O 1
ATOM 2353 N N . THR B 1 142 ? -5.457 -0.417 -5.758 1 93.44 142 THR B N 1
ATOM 2354 C CA . THR B 1 142 ? -5.867 -1.353 -4.715 1 93.44 142 THR B CA 1
ATOM 2355 C C . THR B 1 142 ? -6.727 -2.471 -5.297 1 93.44 142 THR B C 1
ATOM 2357 O O . THR B 1 142 ? -7.629 -2.215 -6.098 1 93.44 142 THR B O 1
ATOM 2360 N N . ILE B 1 143 ? -6.371 -3.656 -4.934 1 96.94 143 ILE B N 1
ATOM 2361 C CA . ILE B 1 143 ? -7.176 -4.777 -5.406 1 96.94 143 ILE B CA 1
ATOM 2362 C C . ILE B 1 143 ? -7.73 -5.551 -4.211 1 96.94 143 ILE B C 1
ATOM 2364 O O . ILE B 1 143 ? -7.078 -5.656 -3.174 1 96.94 143 ILE B O 1
ATOM 2368 N N . SER B 1 144 ? -8.914 -6.113 -4.41 1 97.25 144 SER B N 1
ATOM 2369 C CA . SER B 1 144 ? -9.547 -7 -3.441 1 97.25 144 SER B CA 1
ATOM 2370 C C . SER B 1 144 ? -10.086 -8.258 -4.113 1 97.25 144 SER B C 1
ATOM 2372 O O . SER B 1 144 ? -10.891 -8.18 -5.039 1 97.25 144 SER B O 1
ATOM 2374 N N . LEU B 1 145 ? -9.625 -9.359 -3.676 1 98.25 145 LEU B N 1
ATOM 2375 C CA . LEU B 1 145 ? -10.141 -10.648 -4.129 1 98.25 145 LEU B CA 1
ATOM 2376 C C . LEU B 1 145 ? -11.273 -11.133 -3.221 1 98.25 145 LEU B C 1
ATOM 2378 O O . LEU B 1 145 ? -11.078 -11.273 -2.01 1 98.25 145 LEU B O 1
ATOM 2382 N N . TYR B 1 146 ? -12.367 -11.367 -3.809 1 98 146 TYR B N 1
ATOM 2383 C CA . TYR B 1 146 ? -13.453 -12.039 -3.111 1 98 146 TYR B CA 1
ATOM 2384 C C . TYR B 1 146 ? -13.422 -13.547 -3.365 1 98 146 TYR B C 1
ATOM 2386 O O . TYR B 1 146 ? -13.695 -14 -4.477 1 98 146 TYR B O 1
ATOM 2394 N N . THR B 1 147 ? -13.172 -14.312 -2.318 1 97.81 147 THR B N 1
ATOM 2395 C CA . THR B 1 147 ? -12.945 -15.734 -2.527 1 97.81 147 THR B CA 1
ATOM 2396 C C . THR B 1 147 ? -14.258 -16.469 -2.771 1 97.81 147 THR B C 1
ATOM 2398 O O . THR B 1 147 ? -14.266 -17.609 -3.234 1 97.81 147 THR B O 1
ATOM 2401 N N . GLU B 1 148 ? -15.305 -15.828 -2.469 1 97.12 148 GLU B N 1
ATOM 2402 C CA . GLU B 1 148 ? -16.609 -16.453 -2.672 1 97.12 148 GLU B CA 1
ATOM 2403 C C . GLU B 1 148 ? -16.844 -16.766 -4.145 1 97.12 148 GLU B C 1
ATOM 2405 O O . GLU B 1 148 ? -17.375 -17.844 -4.473 1 97.12 148 GLU B O 1
ATOM 2410 N N . ASP B 1 149 ? -16.422 -15.82 -5.043 1 97.06 149 ASP B N 1
ATOM 2411 C CA . ASP B 1 149 ? -16.719 -16.047 -6.453 1 97.06 149 ASP B CA 1
ATOM 2412 C C . ASP B 1 149 ? -15.523 -15.664 -7.332 1 97.06 149 ASP B C 1
ATOM 2414 O O . ASP B 1 149 ? -15.586 -15.773 -8.555 1 97.06 149 ASP B O 1
ATOM 2418 N N . GLY B 1 150 ? -14.469 -15.211 -6.719 1 97.56 150 GLY B N 1
ATOM 2419 C CA . GLY B 1 150 ? -13.227 -14.961 -7.441 1 97.56 150 GLY B CA 1
ATOM 2420 C C . GLY B 1 150 ? -13.172 -13.578 -8.07 1 97.56 150 GLY B C 1
ATOM 2421 O O . GLY B 1 150 ? -12.188 -13.227 -8.719 1 97.56 150 GLY B O 1
ATOM 2422 N N . ARG B 1 151 ? -14.172 -12.781 -7.828 1 97.75 151 ARG B N 1
ATOM 2423 C CA . ARG B 1 151 ? -14.133 -11.445 -8.414 1 97.75 151 ARG B CA 1
ATOM 2424 C C . ARG B 1 151 ? -13.047 -10.594 -7.773 1 97.75 151 ARG B C 1
ATOM 2426 O O . ARG B 1 151 ? -12.688 -10.805 -6.613 1 97.75 151 ARG B O 1
ATOM 2433 N N . ILE B 1 152 ? -12.547 -9.633 -8.578 1 98.12 152 ILE B N 1
ATOM 2434 C CA . ILE B 1 152 ? -11.562 -8.664 -8.102 1 98.12 152 ILE B CA 1
ATOM 2435 C C . ILE B 1 152 ? -12.148 -7.258 -8.156 1 98.12 152 ILE B C 1
ATOM 2437 O O . ILE B 1 152 ? -12.664 -6.832 -9.195 1 98.12 152 ILE B O 1
ATOM 2441 N N . LEU B 1 153 ? -12.188 -6.637 -7.008 1 97.56 153 LEU B N 1
ATOM 2442 C CA . LEU B 1 153 ? -12.438 -5.199 -7.023 1 97.56 153 LEU B CA 1
ATOM 2443 C C . LEU B 1 153 ? -11.148 -4.426 -7.273 1 97.56 153 LEU B C 1
ATOM 2445 O O . LEU B 1 153 ? -10.203 -4.52 -6.488 1 97.56 153 LEU B O 1
ATOM 2449 N N . LEU B 1 154 ? -11.109 -3.703 -8.383 1 97.06 154 LEU B N 1
ATOM 2450 C CA . LEU B 1 154 ? -9.961 -2.879 -8.75 1 97.06 154 LEU B CA 1
ATOM 2451 C C . LEU B 1 154 ? -10.273 -1.398 -8.555 1 97.06 154 LEU B C 1
ATOM 2453 O O . LEU B 1 154 ? -11.227 -0.877 -9.148 1 97.06 154 LEU B O 1
ATOM 2457 N N . LYS B 1 155 ? -9.516 -0.789 -7.68 1 92.94 155 LYS B N 1
ATOM 2458 C CA . LYS B 1 155 ? -9.578 0.657 -7.492 1 92.94 155 LYS B CA 1
ATOM 2459 C C . LYS B 1 155 ? -8.32 1.339 -8.016 1 92.94 155 LYS B C 1
ATOM 2461 O O . LYS B 1 155 ? -7.215 1.059 -7.551 1 92.94 155 LYS B O 1
ATOM 2466 N N . LYS B 1 156 ? -8.523 2.236 -8.977 1 91.12 156 LYS B N 1
ATOM 2467 C CA . LYS B 1 156 ? -7.406 2.896 -9.648 1 91.12 156 LYS B CA 1
ATOM 2468 C C . LYS B 1 156 ? -7.805 4.285 -10.141 1 91.12 156 LYS B C 1
ATOM 2470 O O . LYS B 1 156 ? -8.844 4.449 -10.789 1 91.12 156 LYS B O 1
ATOM 2475 N N . ALA B 1 157 ? -6.934 5.293 -9.836 1 84.88 157 ALA B N 1
ATOM 2476 C CA . ALA B 1 157 ? -7.133 6.656 -10.32 1 84.88 157 ALA B CA 1
ATOM 2477 C C . ALA B 1 157 ? -8.547 7.145 -10.016 1 84.88 157 ALA B C 1
ATOM 2479 O O . ALA B 1 157 ? -9.227 7.691 -10.891 1 84.88 157 ALA B O 1
ATOM 2480 N N . GLY B 1 158 ? -8.992 6.809 -8.828 1 81.31 158 GLY B N 1
ATOM 2481 C CA . GLY B 1 158 ? -10.281 7.309 -8.367 1 81.31 158 GLY B CA 1
ATOM 2482 C C . GLY B 1 158 ? -11.453 6.52 -8.914 1 81.31 158 GLY B C 1
ATOM 2483 O O . GLY B 1 158 ? -12.609 6.832 -8.609 1 81.31 158 GLY B O 1
ATOM 2484 N N . MET B 1 159 ? -11.164 5.562 -9.672 1 89.31 159 MET B N 1
ATOM 2485 C CA . MET B 1 159 ? -12.219 4.73 -10.25 1 89.31 159 MET B CA 1
ATOM 2486 C C . MET B 1 159 ? -12.188 3.33 -9.648 1 89.31 159 MET B C 1
ATOM 2488 O O . MET B 1 159 ? -11.156 2.887 -9.141 1 89.31 159 MET B O 1
ATOM 2492 N N . GLU B 1 160 ? -13.445 2.719 -9.656 1 93.44 160 GLU B N 1
ATOM 2493 C CA . GLU B 1 160 ? -13.516 1.336 -9.195 1 93.44 160 GLU B CA 1
ATOM 2494 C C . GLU B 1 160 ? -14.32 0.47 -10.156 1 93.44 160 GLU B C 1
ATOM 2496 O O . GLU B 1 160 ? -15.297 0.936 -10.75 1 93.44 160 GLU B O 1
ATOM 2501 N N . LYS B 1 161 ? -13.836 -0.724 -10.398 1 95.38 161 LYS B N 1
ATOM 2502 C CA . LYS B 1 161 ? -14.562 -1.695 -11.203 1 95.38 161 LYS B CA 1
ATOM 2503 C C . LYS B 1 161 ? -14.328 -3.117 -10.703 1 95.38 161 LYS B C 1
ATOM 2505 O O . LYS B 1 161 ? -13.266 -3.414 -10.141 1 95.38 161 LYS B O 1
ATOM 2510 N N . TYR B 1 162 ? -15.328 -3.906 -10.938 1 96.31 162 TYR B N 1
ATOM 2511 C CA . TYR B 1 162 ? -15.195 -5.328 -10.641 1 96.31 162 TYR B CA 1
ATOM 2512 C C . TYR B 1 162 ? -14.734 -6.102 -11.875 1 96.31 162 TYR B C 1
ATOM 2514 O O . TYR B 1 162 ? -15.227 -5.863 -12.984 1 96.31 162 TYR B O 1
ATOM 2522 N N . LEU B 1 163 ? -13.734 -6.938 -11.648 1 95.56 163 LEU B N 1
ATOM 2523 C CA . LEU B 1 163 ? -13.305 -7.91 -12.641 1 95.56 163 LEU B CA 1
ATOM 2524 C C . LEU B 1 163 ? -13.805 -9.305 -12.297 1 95.56 163 LEU B C 1
ATOM 2526 O O . LEU B 1 163 ? -13.5 -9.828 -11.219 1 95.56 163 LEU B O 1
ATOM 2530 N N . TYR B 1 164 ? -14.508 -10.016 -13.258 1 89.31 164 TYR B N 1
ATOM 2531 C CA . TYR B 1 164 ? -15.195 -11.266 -12.938 1 89.31 164 TYR B CA 1
ATOM 2532 C C . TYR B 1 164 ? -14.555 -12.445 -13.664 1 89.31 164 TYR B C 1
ATOM 2534 O O . TYR B 1 164 ? -14.969 -13.586 -13.492 1 89.31 164 TYR B O 1
ATOM 2542 N N . LYS B 1 165 ? -13.523 -12.211 -14.352 1 86.12 165 LYS B N 1
ATOM 2543 C CA . LYS B 1 165 ? -12.914 -13.328 -15.07 1 86.12 165 LYS B CA 1
ATOM 2544 C C . LYS B 1 165 ? -12.258 -14.312 -14.102 1 86.12 165 LYS B C 1
ATOM 2546 O O . LYS B 1 165 ? -11.273 -13.969 -13.445 1 86.12 165 LYS B O 1
ATOM 2551 N N . VAL B 1 166 ? -12.883 -15.602 -14.094 1 80.5 166 VAL B N 1
ATOM 2552 C CA . VAL B 1 166 ? -12.375 -16.562 -13.117 1 80.5 166 VAL B CA 1
ATOM 2553 C C . VAL B 1 166 ? -11.906 -17.828 -13.836 1 80.5 166 VAL B C 1
ATOM 2555 O O . VAL B 1 166 ? -11.312 -18.719 -13.219 1 80.5 166 VAL B O 1
ATOM 2558 N N . ARG B 1 167 ? -12.203 -17.891 -15.141 1 76.56 167 ARG B N 1
ATOM 2559 C CA . ARG B 1 167 ? -11.727 -18.984 -15.977 1 76.56 167 ARG B CA 1
ATOM 2560 C C . ARG B 1 167 ? -11.422 -18.5 -17.391 1 76.56 167 ARG B C 1
ATOM 2562 O O . ARG B 1 167 ? -11.977 -17.484 -17.844 1 76.56 167 ARG B O 1
#

Foldseek 3Di:
DPPDEAEAEAEALGKDKDAAFYKYKYKAAQWKWKKKAQQVRLMMMIQTEQAADDPVVPVCVVRVSNHVVRNVVVNQVVCVVVPDHQVRIAMEMEYNEQAPPPPPDPCSRCRSVRNVVNVVVVCVVSVHHHDYYHGYHHWMWMWMAGSNQGWIWIDIPNDTDIDRDGD/DPPDEAEAEAEALGKDKDAAFYKYKYKAAQWKWKKKAQQVRLMMMIQTEQAADDPVVPVCVVRVSNHVVRNVVVNQVVCVVVPDHQVRIAMEMEYNEQAPPPPPDPCSRCRSVRNVVNVVVVCVVSVHHHDYYHGYHHWMWMWMAGSNQGKIWIDIPNDIDIDRDGD

pLDDT: mean 92.6, std 9.19, range [36.34, 98.81]

InterPro domains:
  IPR005659 Chemoreceptor glutamine deamidase CheD [MF_01440] (4-160)
  IPR005659 Chemoreceptor glutamine deamidase CheD [PF03975] (50-156)
  IPR005659 Chemoreceptor glutamine deamidase CheD [PTHR35147] (5-162)
  IPR005659 Chemoreceptor glutamine deamidase CheD [cd16352] (8-155)
  IPR011324 Cytotoxic necrotizing factor-like, catalytic [SSF64438] (7-162)
  IPR038592 CheD-like superfamily [G3DSA:3.30.1330.200] (6-165)

Sequence (334 aa):
MLVKSKIINVGIADIKVGKGTDILRTTLGSCIGIVLYDPEQKIGAISHIMLAKDPTGKDSQKSPHKYGETALPELIKMMQEAGSSIGQFNCRMFGGASMFKGINSNFLQNIGEQNIAIVKKFMEEKKIPIIVEDIAGNEGRTISLYTEDGRILLKKAGMEKYLYKVRMLVKSKIINVGIADIKVGKGTDILRTTLGSCIGIVLYDPEQKIGAISHIMLAKDPTGKDSQKSPHKYGETALPELIKMMQEAGSSIGQFNCRMFGGASMFKGINSNFLQNIGEQNIAIVKKFMEEKKIPIIVEDIAGNEGRTISLYTEDGRILLKKAGMEKYLYKVR

Solvent-accessible surface area (backbone atoms only — not comparable to full-atom values): 17161 Å² total; per-residue (Å²): 126,86,75,74,63,46,80,43,78,39,48,72,43,24,72,43,77,41,46,49,56,20,30,44,32,39,76,29,38,38,24,36,39,40,33,40,40,19,78,87,77,14,35,27,35,41,35,24,25,61,34,31,64,56,88,70,67,57,60,41,79,81,38,34,33,28,17,42,72,50,24,52,62,50,52,53,50,51,42,38,75,73,72,49,47,93,83,54,40,39,32,33,40,34,24,14,5,42,75,42,71,75,53,95,39,71,65,62,50,38,39,15,59,45,34,52,50,50,50,52,52,51,29,58,75,70,65,39,54,71,78,46,75,56,63,39,63,69,53,35,36,34,40,33,39,31,18,65,73,47,31,29,42,40,34,42,88,94,37,76,49,79,44,68,77,71,124,126,85,77,75,64,46,80,41,77,40,48,72,43,24,71,45,77,42,46,48,57,18,30,45,31,38,74,28,38,38,26,37,40,40,35,40,39,19,76,87,76,15,36,25,34,43,36,24,26,61,35,31,63,57,88,70,66,56,60,42,79,82,39,33,34,29,18,41,72,50,23,50,62,49,52,54,50,51,42,39,77,73,71,49,49,92,82,53,39,37,31,32,40,34,24,15,6,41,76,42,71,75,52,96,40,71,66,65,50,38,39,16,59,46,34,51,49,50,50,51,52,50,29,58,75,70,66,38,56,71,78,46,75,56,62,39,64,71,52,35,38,36,42,31,40,32,19,66,75,49,32,31,43,40,35,44,88,92,38,75,49,76,44,69,78,72,122